Protein AF-A0A369RNP2-F1 (afdb_monomer_lite)

pLDDT: mean 89.28, std 10.01, range [53.59, 98.38]

Radius of gyration: 19.96 Å; chains: 1; bounding box: 43×32×58 Å

Sequence (187 aa):
ARFKELLDKICSDLLSSDGIAVLSHCCLEPNTHVSLFNYATGKTKSLIPTPKECLDLSVHTSVTNLCDNLGLSCFDIPYTAYLQLSPQVHEYKEIFKDPKRYCELDNKPDALADFYTFLFIYDRSLDDLYCDKSSRGLSAMIDNTFDIIDSNNRIPIPGVLQVILNRAASVDDKTNVDELVKELANH

Structure (mmCIF, N/CA/C/O backbone):
data_AF-A0A369RNP2-F1
#
_entry.id   AF-A0A369RNP2-F1
#
loop_
_atom_site.group_PDB
_atom_site.id
_atom_site.type_symbol
_atom_site.label_atom_id
_atom_site.label_alt_id
_atom_site.label_comp_id
_atom_site.label_asym_id
_atom_site.label_entity_id
_atom_site.label_seq_id
_atom_site.pdbx_PDB_ins_code
_atom_site.Cartn_x
_atom_site.Cartn_y
_atom_site.Cartn_z
_atom_site.occupancy
_atom_site.B_iso_or_equiv
_atom_site.auth_seq_id
_atom_site.auth_comp_id
_atom_site.auth_asym_id
_atom_site.auth_atom_id
_atom_site.pdbx_PDB_model_num
ATOM 1 N N . ALA A 1 1 ? -18.654 10.165 1.822 1.00 53.59 1 ALA A N 1
ATOM 2 C CA . ALA A 1 1 ? -20.062 9.717 1.742 1.00 53.59 1 ALA A CA 1
ATOM 3 C C . ALA A 1 1 ? -20.157 8.194 1.846 1.00 53.59 1 ALA A C 1
ATOM 5 O O . ALA A 1 1 ? -20.486 7.724 2.921 1.00 53.59 1 ALA A O 1
ATOM 6 N N . ARG A 1 2 ? -19.732 7.422 0.832 1.00 55.59 2 ARG A N 1
ATOM 7 C CA . ARG A 1 2 ? -19.850 5.944 0.823 1.00 55.59 2 ARG A CA 1
ATOM 8 C C . ARG A 1 2 ? -19.164 5.202 1.982 1.00 55.59 2 ARG A C 1
ATOM 10 O O . ARG A 1 2 ? -19.727 4.251 2.500 1.00 55.59 2 ARG A O 1
ATOM 17 N N . PHE A 1 3 ? -17.973 5.629 2.410 1.00 63.19 3 PHE A N 1
ATOM 18 C CA . PHE A 1 3 ? -17.276 4.980 3.534 1.00 63.19 3 PHE A CA 1
ATOM 19 C C . PHE A 1 3 ? -17.969 5.237 4.880 1.00 63.19 3 PHE A C 1
ATOM 21 O O . PHE A 1 3 ? -18.078 4.340 5.704 1.00 63.19 3 PHE A O 1
ATOM 28 N N . LYS A 1 4 ? -18.525 6.441 5.058 1.00 61.91 4 LYS A N 1
ATOM 29 C CA . LYS A 1 4 ? -19.360 6.773 6.215 1.00 61.91 4 LYS A CA 1
ATOM 30 C C . LYS A 1 4 ? -20.632 5.922 6.232 1.00 61.91 4 LYS A C 1
ATOM 32 O O . LYS A 1 4 ? -20.941 5.350 7.257 1.00 61.91 4 LYS A O 1
ATOM 37 N N . GLU A 1 5 ? -21.302 5.759 5.090 1.00 69.44 5 GLU A N 1
ATOM 38 C CA . GLU A 1 5 ? -22.481 4.882 4.973 1.00 69.44 5 GLU A CA 1
ATOM 39 C C . GLU A 1 5 ? -22.163 3.406 5.261 1.00 69.44 5 GLU A C 1
ATOM 41 O O . GLU A 1 5 ? -22.982 2.709 5.853 1.00 69.44 5 GLU A O 1
ATOM 46 N N . LEU A 1 6 ? -20.986 2.915 4.851 1.00 69.25 6 LEU A N 1
ATOM 47 C CA . LEU A 1 6 ? -20.526 1.563 5.181 1.00 69.25 6 LEU A CA 1
ATOM 48 C C . LEU A 1 6 ? -20.318 1.406 6.689 1.00 69.25 6 LEU A C 1
ATOM 50 O O . LEU A 1 6 ? -20.774 0.426 7.268 1.00 69.25 6 LEU A O 1
ATOM 54 N N . LEU A 1 7 ? -19.654 2.373 7.321 1.00 66.69 7 LEU A N 1
ATOM 55 C CA . LEU A 1 7 ? -19.415 2.342 8.759 1.00 66.69 7 LEU A CA 1
ATOM 56 C C . LEU A 1 7 ? -20.703 2.528 9.562 1.00 66.69 7 LEU A C 1
ATOM 58 O O . LEU A 1 7 ? -20.897 1.807 10.532 1.00 66.69 7 LEU A O 1
ATOM 62 N N . ASP A 1 8 ? -21.611 3.404 9.131 1.00 68.12 8 ASP A N 1
ATOM 63 C CA . ASP A 1 8 ? -22.928 3.575 9.749 1.00 68.12 8 ASP A CA 1
ATOM 64 C C . ASP A 1 8 ? -23.713 2.250 9.713 1.00 68.12 8 ASP A C 1
ATOM 66 O O . ASP A 1 8 ? -24.303 1.872 10.722 1.00 68.12 8 ASP A O 1
ATOM 70 N N . LYS A 1 9 ? -23.639 1.495 8.603 1.00 68.50 9 LYS A N 1
ATOM 71 C CA . LYS A 1 9 ? -24.214 0.140 8.497 1.00 68.50 9 LYS A CA 1
ATOM 72 C C . LYS A 1 9 ? -23.514 -0.888 9.379 1.00 68.50 9 LYS A C 1
ATOM 74 O O . LYS A 1 9 ? -24.179 -1.702 10.003 1.00 68.50 9 LYS A O 1
ATOM 79 N N . ILE A 1 10 ? -22.183 -0.865 9.466 1.00 68.75 10 ILE A N 1
ATOM 80 C CA . ILE A 1 10 ? -21.449 -1.741 10.395 1.00 68.75 10 ILE A CA 1
ATOM 81 C C . ILE A 1 10 ? -21.890 -1.448 11.837 1.00 68.75 10 ILE A C 1
ATOM 83 O O . ILE A 1 10 ? -22.144 -2.369 12.611 1.00 68.75 10 ILE A O 1
ATOM 87 N N . CYS A 1 11 ? -22.068 -0.172 12.176 1.00 66.12 11 CYS A N 1
ATOM 88 C CA . CYS A 1 11 ? -22.508 0.250 13.497 1.00 66.12 11 CYS A CA 1
ATOM 89 C C . CYS A 1 11 ? -23.971 -0.111 13.794 1.00 66.12 11 CYS A C 1
ATOM 91 O O . CYS A 1 11 ? -24.277 -0.441 14.937 1.00 66.12 11 CYS A O 1
ATOM 93 N N . SER A 1 12 ? -24.872 -0.049 12.808 1.00 64.75 12 SER A N 1
ATOM 94 C CA . SER A 1 12 ? -26.289 -0.386 13.002 1.00 64.75 12 SER A CA 1
ATOM 95 C C . SER A 1 12 ? -26.585 -1.885 12.920 1.00 64.75 12 SER A C 1
ATOM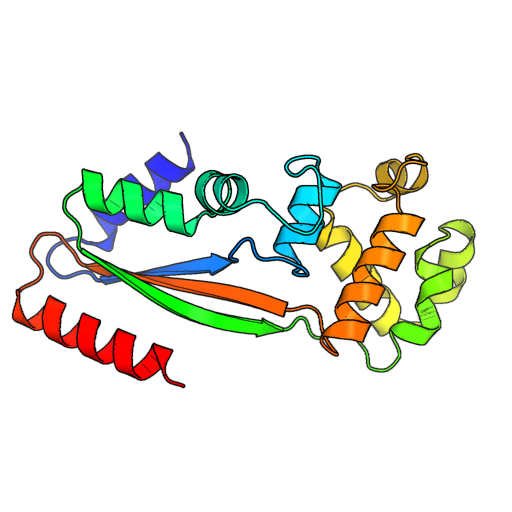 97 O O . SER A 1 12 ? -27.460 -2.356 13.645 1.00 64.75 12 SER A O 1
ATOM 99 N N . ASP A 1 13 ? -25.868 -2.619 12.063 1.00 61.88 13 ASP A N 1
ATOM 100 C CA . ASP A 1 13 ? -26.235 -3.983 11.659 1.00 61.88 13 ASP A CA 1
ATOM 101 C C . ASP A 1 13 ? -25.298 -5.051 12.251 1.00 61.88 13 ASP A C 1
ATOM 103 O O . ASP A 1 13 ? -25.761 -6.124 12.624 1.00 61.88 13 ASP A O 1
ATOM 107 N N . LEU A 1 14 ? -23.987 -4.782 12.343 1.00 60.22 14 LEU A N 1
ATOM 108 C CA . LEU A 1 14 ? -22.976 -5.754 12.806 1.00 60.22 14 LEU A CA 1
ATOM 109 C C . LEU A 1 14 ? -22.643 -5.614 14.297 1.00 60.22 14 LEU A C 1
ATOM 111 O O . LEU A 1 14 ? -22.319 -6.605 14.944 1.00 60.22 14 LEU A O 1
ATOM 115 N N . LEU A 1 15 ? -22.741 -4.405 14.854 1.00 63.62 15 LEU A N 1
ATOM 116 C CA . LEU A 1 15 ? -22.504 -4.139 16.279 1.00 63.62 15 LEU A CA 1
ATOM 117 C C . LEU A 1 15 ? -23.775 -4.264 17.142 1.00 63.62 15 LEU A C 1
ATOM 119 O O . LEU A 1 15 ? -23.789 -3.808 18.284 1.00 63.62 15 LEU A O 1
ATOM 123 N N . SER A 1 16 ? -24.862 -4.858 16.636 1.00 59.88 16 SER A N 1
ATOM 124 C CA . SER A 1 16 ? -26.097 -4.981 17.417 1.00 59.88 16 SER A CA 1
ATOM 125 C C . SER A 1 16 ? -25.887 -5.852 18.663 1.00 59.88 16 SER A C 1
ATOM 127 O O . SER A 1 16 ? -25.328 -6.940 18.563 1.00 59.88 16 SER A O 1
ATOM 129 N N . SER A 1 17 ? -26.387 -5.383 19.812 1.00 59.59 17 SER A N 1
ATOM 130 C CA . SER A 1 17 ? -26.430 -6.083 21.112 1.00 59.59 17 SER A CA 1
ATOM 131 C C . SER A 1 17 ? -25.064 -6.313 21.781 1.00 59.59 17 SER A C 1
ATOM 133 O O . SER A 1 17 ? -24.773 -5.662 22.784 1.00 59.59 17 SER A O 1
ATOM 135 N N . ASP A 1 18 ? -24.221 -7.171 21.220 1.00 66.88 18 ASP A N 1
ATOM 136 C CA . ASP A 1 18 ? -22.944 -7.663 21.766 1.00 66.88 18 ASP A CA 1
ATOM 137 C C . ASP A 1 18 ? -21.869 -7.862 20.675 1.00 66.88 18 ASP A C 1
ATOM 139 O O . ASP A 1 18 ? -20.810 -8.437 20.922 1.00 66.88 18 ASP A O 1
ATOM 143 N N . GLY A 1 19 ? -22.128 -7.366 19.461 1.00 72.44 19 GLY A N 1
ATOM 144 C CA . GLY A 1 19 ? -21.245 -7.546 18.313 1.00 72.44 19 GLY A CA 1
ATOM 145 C C . GLY A 1 19 ? -19.869 -6.885 18.458 1.00 72.44 19 GLY A C 1
ATOM 146 O O . GLY A 1 19 ? -19.723 -5.786 19.003 1.00 72.44 19 GLY A O 1
ATOM 147 N N . ILE A 1 20 ? -18.867 -7.558 17.891 1.00 81.50 20 ILE A N 1
ATOM 148 C CA . ILE A 1 20 ? -17.509 -7.056 17.668 1.00 81.50 20 ILE A CA 1
ATOM 149 C C . ILE A 1 20 ? -17.300 -6.974 16.159 1.00 81.50 20 ILE A C 1
ATOM 151 O O . ILE A 1 20 ? -17.572 -7.938 15.441 1.00 81.50 20 ILE A O 1
ATOM 155 N N . ALA A 1 21 ? -16.790 -5.844 15.675 1.00 86.12 21 ALA A N 1
ATOM 156 C CA . ALA A 1 21 ? -16.353 -5.707 14.292 1.00 86.12 21 ALA A CA 1
ATOM 157 C C . ALA A 1 21 ? -14.826 -5.634 14.241 1.00 86.12 21 ALA A C 1
ATOM 159 O O . ALA A 1 21 ? -14.208 -4.923 15.028 1.00 86.12 21 ALA A O 1
ATOM 160 N N . VAL A 1 22 ? -14.225 -6.354 13.294 1.00 87.00 22 VAL A N 1
ATOM 161 C CA . VAL A 1 22 ? -12.788 -6.276 13.016 1.00 87.00 22 VAL A CA 1
ATOM 162 C C . VAL A 1 22 ? -12.608 -5.781 11.593 1.00 87.00 22 VAL A C 1
ATOM 164 O O . VAL A 1 22 ? -13.091 -6.406 10.647 1.00 87.00 22 VAL A O 1
ATOM 167 N N . LEU A 1 23 ? -11.922 -4.652 11.443 1.00 89.25 23 LEU A N 1
ATOM 168 C CA . LEU A 1 23 ? -11.580 -4.079 10.148 1.00 89.25 23 LEU A CA 1
ATOM 169 C C . LEU A 1 23 ? -10.073 -4.172 9.931 1.00 89.25 23 LEU A C 1
ATOM 171 O O . LEU A 1 23 ? -9.300 -3.964 10.855 1.00 89.25 23 LEU A O 1
ATOM 175 N N . SER A 1 24 ? -9.654 -4.485 8.709 1.00 90.12 24 SER A N 1
ATOM 176 C CA . SER A 1 24 ? -8.242 -4.546 8.330 1.00 90.12 24 SER A CA 1
ATOM 177 C C . SER A 1 24 ? -7.943 -3.453 7.315 1.00 90.12 24 SER A C 1
ATOM 179 O O . SER A 1 24 ? -8.643 -3.313 6.305 1.00 90.12 24 SER A O 1
ATOM 181 N N . HIS A 1 25 ? -6.906 -2.667 7.595 1.00 88.88 25 HIS A N 1
ATOM 182 C CA . HIS A 1 25 ? -6.499 -1.544 6.762 1.00 88.88 25 HIS A CA 1
ATOM 183 C C . HIS A 1 25 ? -4.995 -1.552 6.555 1.00 88.88 25 HIS A C 1
ATOM 185 O O . HIS A 1 25 ? -4.247 -1.867 7.472 1.00 88.88 25 HIS A O 1
ATOM 191 N N . CYS A 1 26 ? -4.551 -1.144 5.369 1.00 89.31 26 CYS A N 1
ATOM 192 C CA . CYS A 1 26 ? -3.150 -0.802 5.153 1.00 89.31 26 CYS A CA 1
ATOM 193 C C . CYS A 1 26 ? -2.880 0.620 5.665 1.00 89.31 26 CYS A C 1
ATOM 195 O O . CYS A 1 26 ? -3.734 1.507 5.545 1.00 89.31 26 CYS A O 1
ATOM 197 N N . CYS A 1 27 ? -1.689 0.838 6.210 1.00 90.00 27 CYS A N 1
ATOM 198 C CA . CYS A 1 27 ? -1.247 2.116 6.754 1.00 90.00 27 CYS A CA 1
ATOM 199 C C . CYS A 1 27 ? -0.359 2.858 5.753 1.00 90.00 27 CYS A C 1
ATOM 201 O O . CYS A 1 27 ? 0.437 2.253 5.030 1.00 90.00 27 CYS A O 1
ATOM 203 N N . LEU A 1 28 ? -0.489 4.188 5.706 1.00 91.94 28 LEU A N 1
ATOM 204 C CA . LEU A 1 28 ? 0.428 5.019 4.936 1.00 91.94 28 LEU A CA 1
ATOM 205 C C . LEU A 1 28 ? 1.708 5.248 5.746 1.00 91.94 28 LEU A C 1
ATOM 207 O O . LEU A 1 28 ? 1.751 6.114 6.617 1.00 91.94 28 LEU A O 1
ATOM 211 N N . GLU A 1 29 ? 2.757 4.508 5.399 1.00 91.69 29 GLU A N 1
ATOM 212 C CA . GLU A 1 29 ? 4.103 4.662 5.959 1.00 91.69 29 GLU A CA 1
ATOM 213 C C . GLU A 1 29 ? 5.154 4.813 4.846 1.00 91.69 29 GLU A C 1
ATOM 215 O O . GLU A 1 29 ? 4.895 4.419 3.699 1.00 91.69 29 GLU A O 1
ATOM 220 N N . PRO A 1 30 ? 6.337 5.390 5.141 1.00 91.56 30 PRO A N 1
ATOM 221 C CA . PRO A 1 30 ? 7.429 5.495 4.176 1.00 91.56 30 PRO A CA 1
ATOM 222 C C . PRO A 1 30 ? 7.835 4.139 3.595 1.00 91.56 30 PRO A C 1
ATOM 224 O O . PRO A 1 30 ? 7.882 3.145 4.310 1.00 91.56 30 PRO A O 1
ATOM 227 N N . ASN A 1 31 ? 8.216 4.121 2.315 1.00 90.81 31 ASN A N 1
ATOM 228 C CA . ASN A 1 31 ? 8.769 2.935 1.643 1.00 90.81 31 ASN A CA 1
ATOM 229 C C . ASN A 1 31 ? 7.841 1.701 1.658 1.00 90.81 31 ASN A C 1
ATOM 231 O O . ASN A 1 31 ? 8.290 0.574 1.856 1.00 90.81 31 ASN A O 1
ATOM 235 N N . THR A 1 32 ? 6.543 1.905 1.422 1.00 94.06 32 THR A N 1
ATOM 236 C CA . THR A 1 32 ? 5.521 0.848 1.393 1.00 94.06 32 THR A CA 1
ATOM 237 C C . THR A 1 32 ? 4.767 0.837 0.068 1.00 94.06 32 THR A C 1
ATOM 239 O O . THR A 1 32 ? 4.841 1.775 -0.728 1.00 94.06 32 THR A O 1
ATOM 242 N N . HIS A 1 33 ? 3.954 -0.196 -0.156 1.00 94.12 33 HIS A N 1
ATOM 243 C CA . HIS A 1 33 ? 3.009 -0.199 -1.276 1.00 94.12 33 HIS A CA 1
ATOM 244 C C . HIS A 1 33 ? 2.003 0.976 -1.212 1.00 94.12 33 HIS A C 1
ATOM 246 O O . HIS A 1 33 ? 1.666 1.548 -2.247 1.00 94.12 33 HIS A O 1
ATOM 252 N N . VAL A 1 34 ? 1.562 1.397 -0.017 1.00 94.44 34 VAL A N 1
ATOM 253 C CA . VAL A 1 34 ? 0.624 2.527 0.139 1.00 94.44 34 VAL A CA 1
ATOM 254 C C . VAL A 1 34 ? 1.291 3.855 -0.215 1.00 94.44 34 VAL A C 1
ATOM 256 O O . VAL A 1 34 ? 0.645 4.719 -0.817 1.00 94.44 34 VAL A O 1
ATOM 259 N N . SER A 1 35 ? 2.572 4.042 0.122 1.00 95.25 35 SER A N 1
ATOM 260 C CA . SER A 1 35 ? 3.291 5.254 -0.279 1.00 95.25 35 SER A CA 1
ATOM 261 C C . SER A 1 35 ? 3.582 5.285 -1.778 1.00 95.25 35 SER A C 1
ATOM 263 O O . SER A 1 35 ? 3.414 6.343 -2.386 1.00 95.25 35 SER A O 1
ATOM 265 N N . LEU A 1 36 ? 3.902 4.139 -2.397 1.00 96.50 36 LEU A N 1
ATOM 266 C CA . LEU A 1 36 ? 3.997 4.007 -3.858 1.00 96.50 36 LEU A CA 1
ATOM 267 C C . LEU A 1 36 ? 2.683 4.408 -4.541 1.00 96.50 36 LEU A C 1
ATOM 269 O O . LEU A 1 36 ? 2.697 5.265 -5.423 1.00 96.50 36 LEU A O 1
ATOM 273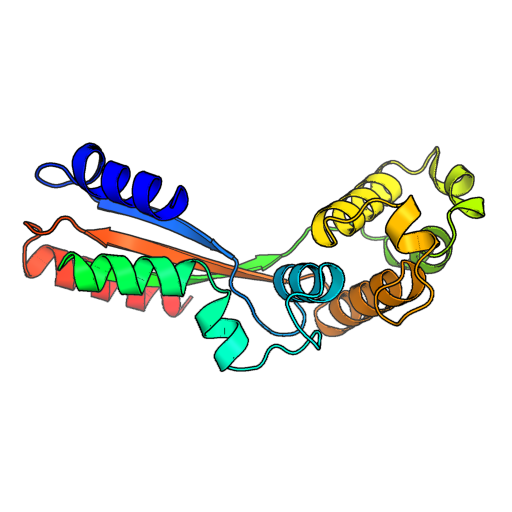 N N . PHE A 1 37 ? 1.555 3.849 -4.095 1.00 96.38 37 PHE A N 1
ATOM 274 C CA . PHE A 1 37 ? 0.219 4.174 -4.602 1.00 96.38 37 PHE A CA 1
ATOM 275 C C . PHE A 1 37 ? -0.097 5.674 -4.501 1.00 96.38 37 PHE A C 1
ATOM 277 O O . PHE A 1 37 ? -0.475 6.321 -5.483 1.00 96.38 37 PHE A O 1
ATOM 284 N N . ASN A 1 38 ? 0.069 6.261 -3.311 1.00 96.19 38 ASN A N 1
ATOM 285 C CA . ASN A 1 38 ? -0.259 7.671 -3.09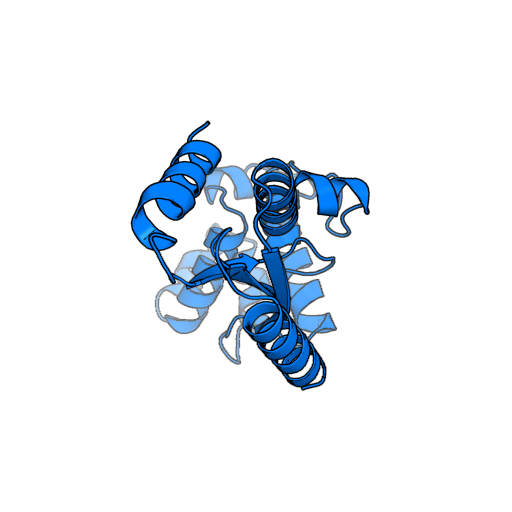2 1.00 96.19 38 ASN A CA 1
ATOM 286 C C . ASN A 1 38 ? 0.670 8.610 -3.873 1.00 96.19 38 ASN A C 1
ATOM 288 O O . ASN A 1 38 ? 0.220 9.646 -4.368 1.00 96.19 38 ASN A O 1
ATOM 292 N N . TYR A 1 39 ? 1.942 8.243 -4.030 1.00 96.94 39 TYR A N 1
ATOM 293 C CA . TYR A 1 39 ? 2.884 9.021 -4.821 1.00 96.94 39 TYR A CA 1
ATOM 294 C C . TYR A 1 39 ? 2.565 8.946 -6.319 1.00 96.94 39 TYR A C 1
ATOM 296 O O . TYR A 1 39 ? 2.503 9.990 -6.978 1.00 96.94 39 TYR A O 1
ATOM 304 N N . ALA A 1 40 ? 2.300 7.739 -6.837 1.00 96.56 40 ALA A N 1
ATOM 305 C CA . ALA A 1 40 ? 1.959 7.490 -8.238 1.00 96.56 40 ALA A CA 1
ATOM 306 C C . ALA A 1 40 ? 0.700 8.253 -8.665 1.00 96.56 40 ALA A C 1
ATOM 308 O O . ALA A 1 40 ? 0.692 8.899 -9.713 1.00 96.56 40 ALA A O 1
ATOM 309 N N . THR A 1 41 ? -0.332 8.233 -7.817 1.00 94.75 41 THR A N 1
ATOM 310 C CA . THR A 1 41 ? -1.620 8.913 -8.039 1.00 94.75 41 THR A CA 1
ATOM 311 C C . THR A 1 41 ? -1.595 10.407 -7.694 1.00 94.75 41 THR A C 1
ATOM 313 O O . THR A 1 41 ? -2.609 11.093 -7.816 1.00 94.75 41 THR A O 1
ATOM 316 N N . GLY A 1 42 ? -0.443 10.940 -7.268 1.00 94.19 42 GLY A N 1
ATOM 317 C CA . GLY A 1 42 ? -0.258 12.363 -6.974 1.00 94.19 42 GLY A CA 1
ATOM 318 C C . GLY A 1 42 ? -0.923 12.851 -5.683 1.00 94.19 42 GLY A C 1
ATOM 319 O O . GLY A 1 42 ? -0.979 14.060 -5.459 1.00 94.19 42 GLY A O 1
ATOM 320 N N . LYS A 1 43 ? -1.403 11.939 -4.828 1.00 94.50 43 LYS A N 1
ATOM 321 C CA . LYS A 1 43 ? -1.964 12.260 -3.505 1.00 94.50 43 LYS A CA 1
ATOM 322 C C . LYS A 1 43 ? -0.893 12.732 -2.527 1.00 94.50 43 LYS A C 1
ATOM 324 O O . LYS A 1 43 ? -1.176 13.596 -1.704 1.00 94.50 43 LYS A O 1
ATOM 329 N N . THR A 1 44 ? 0.328 12.210 -2.651 1.00 95.56 44 THR A N 1
ATOM 330 C CA . THR A 1 44 ? 1.496 12.696 -1.907 1.00 95.56 44 THR A CA 1
ATOM 331 C C . THR A 1 44 ? 2.538 13.312 -2.835 1.00 95.56 44 THR A C 1
ATOM 333 O O . THR A 1 44 ? 2.676 12.991 -4.026 1.00 95.56 44 THR A O 1
ATOM 336 N N . LYS A 1 45 ? 3.317 14.243 -2.276 1.00 93.44 45 LYS A N 1
ATOM 337 C CA . LYS A 1 45 ? 4.427 14.884 -3.002 1.00 93.44 45 LYS A CA 1
ATOM 338 C C . LYS A 1 45 ? 5.703 14.041 -3.024 1.00 93.44 45 LYS A C 1
ATOM 340 O O . LYS A 1 45 ? 6.557 14.295 -3.867 1.00 93.44 45 LYS A O 1
ATOM 345 N N . SER A 1 46 ? 5.819 13.075 -2.116 1.00 93.31 46 SER A N 1
ATOM 346 C CA . SER A 1 46 ? 6.992 12.227 -1.892 1.00 93.31 46 SER A CA 1
ATOM 347 C C . SER A 1 46 ? 6.562 10.808 -1.499 1.00 93.31 46 SER A C 1
ATOM 349 O O . SER A 1 46 ? 5.435 10.607 -1.039 1.00 93.31 46 SER A O 1
ATOM 351 N N . LEU A 1 47 ? 7.471 9.841 -1.651 1.00 91.31 47 LEU A N 1
ATOM 352 C CA . LEU A 1 47 ? 7.334 8.474 -1.126 1.00 91.31 47 LEU A CA 1
ATOM 353 C C . LEU A 1 47 ? 7.489 8.396 0.395 1.00 91.31 47 LEU A C 1
ATOM 355 O O . LEU A 1 47 ? 7.082 7.409 1.006 1.00 91.31 47 LEU A O 1
ATOM 359 N N . ILE A 1 48 ? 8.079 9.428 0.998 1.00 94.38 48 ILE A N 1
ATOM 360 C CA . ILE A 1 48 ? 8.095 9.626 2.444 1.00 94.38 48 ILE A CA 1
ATOM 361 C C . ILE A 1 48 ? 6.932 10.574 2.762 1.00 94.38 48 ILE A C 1
ATOM 363 O O . ILE A 1 48 ? 7.075 11.783 2.540 1.00 94.38 48 ILE A O 1
ATOM 367 N N . PRO A 1 49 ? 5.773 10.055 3.205 1.00 92.31 49 PRO A N 1
ATOM 368 C CA . PRO A 1 49 ? 4.636 10.889 3.563 1.00 92.31 49 PRO A CA 1
ATOM 369 C C . PRO A 1 49 ? 4.956 11.735 4.798 1.00 92.31 49 PRO A C 1
ATOM 371 O O . PRO A 1 49 ? 5.685 11.327 5.704 1.00 92.31 49 PRO A O 1
ATOM 374 N N . THR A 1 50 ? 4.395 12.936 4.841 1.00 94.06 50 THR A N 1
ATOM 375 C CA . THR A 1 50 ? 4.414 13.784 6.033 1.00 94.06 50 THR A CA 1
ATOM 376 C C . THR A 1 50 ? 3.456 13.242 7.099 1.00 94.06 50 THR A C 1
ATOM 378 O O . THR A 1 50 ? 2.466 12.596 6.754 1.00 94.06 50 THR A O 1
ATOM 381 N N . PRO A 1 51 ? 3.648 13.583 8.389 1.00 91.69 51 PRO A N 1
ATOM 382 C CA . PRO A 1 51 ? 2.714 13.182 9.445 1.00 91.69 51 PRO A CA 1
ATOM 383 C C . PRO A 1 51 ? 1.263 13.591 9.162 1.00 91.69 51 PRO A C 1
ATOM 385 O O . PRO A 1 51 ? 0.334 12.851 9.468 1.00 91.69 51 PRO A O 1
ATOM 388 N N . LYS A 1 52 ? 1.062 14.755 8.530 1.00 91.50 52 LYS A N 1
ATOM 389 C CA . LYS A 1 52 ? -0.269 15.213 8.126 1.00 91.50 52 LYS A CA 1
ATOM 390 C C . LYS A 1 52 ? -0.867 14.335 7.024 1.00 91.50 52 LYS A C 1
ATOM 392 O O . LYS A 1 52 ? -2.024 13.959 7.128 1.00 91.50 52 LYS A O 1
ATOM 397 N N . GLU A 1 53 ? -0.091 13.988 5.996 1.00 93.31 53 GLU A N 1
ATOM 398 C CA . GLU A 1 53 ? -0.550 13.072 4.942 1.00 93.31 53 GLU A CA 1
ATOM 399 C C . GLU A 1 53 ? -0.894 11.692 5.519 1.00 93.31 53 GLU A C 1
ATOM 401 O O . GLU A 1 53 ? -1.917 11.129 5.146 1.00 93.31 53 GLU A O 1
ATOM 406 N N . CYS A 1 54 ? -0.103 11.174 6.468 1.00 90.12 54 CYS A N 1
ATOM 407 C CA . CYS A 1 54 ? -0.417 9.928 7.170 1.00 90.12 54 CYS A CA 1
ATOM 408 C C . CYS A 1 54 ? -1.778 9.992 7.875 1.00 90.12 54 CYS A C 1
ATOM 410 O O . CYS A 1 54 ? -2.563 9.062 7.728 1.00 90.12 54 CYS A O 1
ATOM 412 N N . LEU A 1 55 ? -2.084 11.082 8.584 1.00 86.00 55 LEU A N 1
ATOM 413 C CA . LEU A 1 55 ? -3.370 11.256 9.272 1.00 86.00 55 LEU A CA 1
ATOM 414 C C . LEU A 1 55 ? -4.545 11.439 8.300 1.00 86.00 55 LEU A C 1
ATOM 416 O O . LEU A 1 55 ? -5.605 10.847 8.491 1.00 86.00 55 LEU A O 1
ATOM 420 N N . ASP A 1 56 ? -4.361 12.249 7.256 1.00 86.81 56 ASP A N 1
ATOM 421 C CA . ASP A 1 56 ? -5.434 12.617 6.326 1.00 86.81 56 ASP A CA 1
ATOM 422 C C . ASP A 1 56 ? -5.782 11.477 5.349 1.00 86.81 56 ASP A C 1
ATOM 424 O O . ASP A 1 56 ? -6.925 11.367 4.901 1.00 86.81 56 ASP A O 1
ATOM 428 N N . LEU A 1 57 ? -4.799 10.643 4.985 1.00 87.75 57 LEU A N 1
ATOM 429 C CA . LEU A 1 57 ? -4.945 9.611 3.951 1.00 87.75 57 LEU A CA 1
ATOM 430 C C . LEU A 1 57 ? -5.073 8.190 4.509 1.00 87.75 57 LEU A C 1
ATOM 432 O O . LEU A 1 57 ? -5.467 7.289 3.763 1.00 87.75 57 LEU A O 1
ATOM 436 N N . SER A 1 58 ? -4.759 7.960 5.787 1.00 85.12 58 SER A N 1
ATOM 437 C CA . SER A 1 58 ? -4.918 6.632 6.380 1.00 85.12 58 SER A CA 1
ATOM 438 C C . SER A 1 58 ? -6.377 6.337 6.705 1.00 85.12 58 SER A C 1
ATOM 440 O O . SER A 1 58 ? -7.053 7.069 7.432 1.00 85.12 58 SER A O 1
ATOM 442 N N . VAL A 1 59 ? -6.859 5.201 6.200 1.00 84.62 59 VAL A N 1
ATOM 443 C CA . VAL A 1 59 ? -8.233 4.741 6.442 1.00 84.62 59 VAL A CA 1
ATOM 444 C C . VAL A 1 59 ? -8.480 4.525 7.934 1.00 84.62 59 VAL A C 1
ATOM 446 O O . VAL A 1 59 ? -9.529 4.932 8.428 1.00 84.62 59 VAL A O 1
ATOM 449 N N . HIS A 1 60 ? -7.503 3.970 8.657 1.00 86.12 60 HIS A N 1
ATOM 450 C CA . HIS A 1 60 ? -7.658 3.680 10.081 1.00 86.12 60 HIS A CA 1
ATOM 451 C C . HIS A 1 60 ? -7.943 4.942 10.905 1.00 86.12 60 HIS A C 1
ATOM 453 O O . HIS A 1 60 ? -8.848 4.948 11.729 1.00 86.12 60 HIS A O 1
ATOM 459 N N . THR A 1 61 ? -7.270 6.061 10.607 1.00 87.06 61 THR A N 1
ATOM 460 C CA . THR A 1 61 ? -7.501 7.341 11.290 1.00 87.06 61 THR A CA 1
ATOM 461 C C . THR A 1 61 ? -8.930 7.842 11.063 1.00 87.06 61 THR A C 1
ATOM 463 O O . THR A 1 61 ? -9.572 8.363 11.974 1.00 87.06 61 THR A O 1
ATOM 466 N N . SER A 1 62 ? -9.473 7.644 9.856 1.00 84.94 62 SER A N 1
ATOM 467 C CA . SER A 1 62 ? -10.867 7.992 9.548 1.00 84.94 62 SER A CA 1
ATOM 468 C C . SER A 1 62 ? -11.871 7.131 10.322 1.00 84.94 62 SER A C 1
ATOM 470 O O . SER A 1 62 ? -12.900 7.645 10.761 1.00 84.94 62 SER A O 1
ATOM 472 N N . VAL A 1 63 ? -11.577 5.840 10.495 1.00 86.19 63 VAL A N 1
ATOM 473 C CA . VAL A 1 63 ? -12.398 4.914 11.287 1.00 86.19 63 VAL A CA 1
ATOM 474 C C . VAL A 1 63 ? -12.353 5.282 12.767 1.00 86.19 63 VAL A C 1
ATOM 476 O O . VAL A 1 63 ? -13.418 5.417 13.367 1.00 86.19 63 VAL A O 1
ATOM 479 N N . THR A 1 64 ? -11.165 5.521 13.334 1.00 87.94 64 THR A N 1
ATOM 480 C CA . THR A 1 64 ? -10.989 5.921 14.742 1.00 87.94 64 THR A CA 1
ATOM 481 C C . THR A 1 64 ? -11.782 7.187 15.047 1.00 87.94 64 THR A C 1
ATOM 483 O O . THR A 1 64 ? -12.638 7.185 15.927 1.00 87.94 64 THR A O 1
ATOM 486 N N . ASN A 1 65 ? -11.614 8.231 14.226 1.00 86.25 65 ASN A N 1
ATOM 487 C CA . ASN A 1 65 ? -12.356 9.483 14.380 1.00 86.25 65 ASN A CA 1
ATOM 488 C C . ASN A 1 65 ? -13.878 9.279 14.310 1.0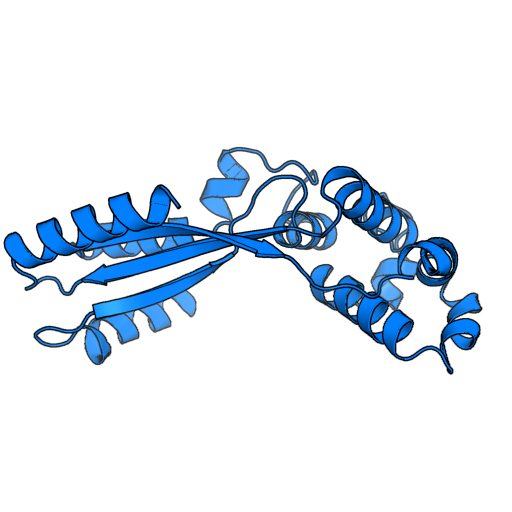0 86.25 65 ASN A C 1
ATOM 490 O O . ASN A 1 65 ? -14.637 9.975 14.988 1.00 86.25 65 ASN A O 1
ATOM 494 N N . LEU A 1 66 ? -14.366 8.366 13.464 1.00 84.50 66 LEU A N 1
ATOM 495 C CA . LEU A 1 66 ? -15.798 8.084 13.402 1.00 84.50 66 LEU A CA 1
ATOM 496 C C . LEU A 1 66 ? -16.276 7.312 14.636 1.00 84.50 66 LEU A C 1
ATOM 498 O O . LEU A 1 66 ? -17.330 7.651 15.171 1.00 84.50 66 LEU A O 1
ATOM 502 N N . CYS A 1 67 ? -15.511 6.321 15.097 1.00 85.69 67 CYS A N 1
ATOM 503 C CA . CYS A 1 67 ? -15.814 5.579 16.318 1.00 85.69 67 CYS A CA 1
ATOM 504 C C . CYS A 1 67 ? -15.922 6.524 17.518 1.00 85.69 67 CYS A C 1
ATOM 506 O O . CYS A 1 67 ? -16.921 6.464 18.233 1.00 85.69 67 CYS A O 1
ATOM 508 N N . ASP A 1 68 ? -14.987 7.468 17.657 1.00 86.94 68 ASP A N 1
ATOM 509 C CA . ASP A 1 68 ? -15.008 8.492 18.706 1.00 86.94 68 ASP A CA 1
ATOM 510 C C . ASP A 1 68 ? -16.280 9.348 18.642 1.00 86.94 68 ASP A C 1
ATOM 512 O O . ASP A 1 68 ? -16.980 9.523 19.642 1.00 86.94 68 ASP A O 1
ATOM 516 N N . ASN A 1 69 ? -16.648 9.819 17.445 1.00 84.94 69 ASN A N 1
ATOM 517 C CA . ASN A 1 69 ? -17.879 10.590 17.232 1.00 84.94 69 ASN A CA 1
ATOM 518 C C . ASN A 1 69 ? -19.152 9.789 17.555 1.00 84.94 69 ASN A C 1
ATOM 520 O O . ASN A 1 69 ? -20.180 10.364 17.920 1.00 84.94 69 ASN A O 1
ATOM 524 N N . LEU A 1 70 ? -19.096 8.465 17.412 1.00 81.06 70 LEU A N 1
ATOM 525 C CA . LEU A 1 70 ? -20.180 7.543 17.731 1.00 81.06 70 LEU A CA 1
ATOM 526 C C . LEU A 1 70 ? -20.060 6.958 19.149 1.00 81.06 70 LEU A C 1
ATOM 528 O O . LEU A 1 70 ? -20.897 6.134 19.521 1.00 81.06 70 LEU A O 1
ATOM 532 N N . GLY A 1 71 ? -19.080 7.367 19.959 1.00 83.12 71 GLY A N 1
ATOM 533 C CA . GLY A 1 71 ? -18.862 6.839 21.309 1.00 83.12 71 GLY A CA 1
ATOM 534 C C . GLY A 1 71 ? -18.588 5.331 21.354 1.00 83.12 71 GLY A C 1
ATOM 535 O O . GLY A 1 71 ? -18.977 4.672 22.318 1.00 83.12 71 GLY A O 1
ATOM 536 N N . LEU A 1 72 ? -17.996 4.774 20.297 1.00 85.88 72 LEU A N 1
ATOM 537 C CA . LEU A 1 72 ? -17.597 3.370 20.206 1.00 85.88 72 LEU A CA 1
ATOM 538 C C . LEU A 1 72 ? -16.147 3.212 20.660 1.00 85.88 72 LEU A C 1
ATOM 540 O O . LEU A 1 72 ? -15.315 4.077 20.406 1.00 85.88 72 LEU A O 1
ATOM 544 N N . SER A 1 73 ? -15.837 2.093 21.312 1.00 89.44 73 SER A N 1
ATOM 545 C CA . SER A 1 73 ? -14.450 1.752 21.637 1.00 89.44 73 SER A CA 1
ATOM 546 C C . SER A 1 73 ? -13.791 1.123 20.411 1.00 89.44 73 SER A C 1
ATOM 548 O O . SER A 1 73 ? -14.324 0.156 19.873 1.00 89.44 73 SER A O 1
ATOM 550 N N . CYS A 1 74 ? -12.655 1.673 19.983 1.00 90.50 74 CYS A N 1
ATOM 551 C CA . CYS A 1 74 ? -11.865 1.194 18.852 1.00 90.50 74 CYS A CA 1
ATOM 552 C C . CYS A 1 74 ? -10.424 0.964 19.312 1.00 90.50 74 CYS A C 1
ATOM 554 O O . CYS A 1 74 ? -9.826 1.855 19.915 1.00 90.50 74 CYS A O 1
ATOM 556 N N . PHE A 1 75 ? -9.885 -0.219 19.035 1.00 91.88 75 PHE A N 1
ATOM 557 C CA . PHE A 1 75 ? -8.531 -0.615 19.413 1.00 91.88 75 PHE A CA 1
ATOM 558 C C . PHE A 1 75 ? -7.738 -1.009 18.174 1.00 91.88 75 PHE A C 1
ATOM 560 O O . PHE A 1 75 ? -8.255 -1.728 17.322 1.00 91.88 75 PHE A O 1
ATOM 567 N N . ASP A 1 76 ? -6.484 -0.579 18.107 1.00 91.31 76 ASP A N 1
ATOM 568 C CA . ASP A 1 76 ? -5.612 -0.787 16.955 1.00 91.31 76 ASP A CA 1
ATOM 569 C C . ASP A 1 76 ? -4.566 -1.866 17.270 1.00 91.31 76 ASP A C 1
ATOM 571 O O . ASP A 1 76 ? -3.792 -1.729 18.216 1.00 91.31 76 ASP A O 1
ATOM 575 N N . ILE A 1 77 ? -4.515 -2.923 16.457 1.00 92.06 77 ILE A N 1
ATOM 576 C CA . ILE A 1 77 ? -3.470 -3.954 16.498 1.00 92.06 77 ILE A CA 1
ATOM 577 C C . ILE A 1 77 ? -2.610 -3.795 15.236 1.00 92.06 77 ILE A C 1
ATOM 579 O O . ILE A 1 77 ? -3.063 -4.175 14.147 1.00 92.06 77 ILE A O 1
ATOM 583 N N . PRO A 1 78 ? -1.405 -3.208 15.330 1.00 90.94 78 PRO A N 1
ATOM 584 C CA . PRO A 1 78 ? -0.526 -3.057 14.179 1.00 90.94 78 PRO A CA 1
ATOM 585 C C . PRO A 1 78 ? 0.035 -4.416 13.745 1.00 90.94 78 PRO A C 1
ATOM 587 O O . PRO A 1 78 ? 0.303 -5.285 14.569 1.00 90.94 78 PRO A O 1
ATOM 590 N N . TYR A 1 79 ? 0.248 -4.593 12.445 1.00 91.25 79 TYR A N 1
ATOM 591 C CA . TYR A 1 79 ? 0.960 -5.742 11.891 1.00 91.25 79 TYR A CA 1
ATOM 592 C C . TYR A 1 79 ? 1.720 -5.336 10.628 1.00 91.25 79 TYR A C 1
ATOM 594 O O . TYR A 1 79 ? 1.363 -4.372 9.954 1.00 91.25 79 TYR A O 1
ATOM 602 N N . THR A 1 80 ? 2.751 -6.099 10.263 1.00 91.94 80 THR A N 1
ATOM 603 C CA . THR A 1 80 ? 3.419 -5.950 8.963 1.00 91.94 80 THR A CA 1
ATOM 604 C C . THR A 1 80 ? 3.320 -7.250 8.185 1.00 91.94 80 THR A C 1
ATOM 606 O O . THR A 1 80 ? 3.883 -8.269 8.577 1.00 91.94 80 THR A O 1
ATOM 609 N N . ALA A 1 81 ? 2.609 -7.209 7.061 1.00 93.38 81 ALA A N 1
ATOM 610 C CA . ALA A 1 81 ? 2.689 -8.241 6.037 1.00 93.38 81 ALA A CA 1
ATOM 611 C C . ALA A 1 81 ? 3.706 -7.828 4.960 1.00 93.38 81 ALA A C 1
ATOM 613 O O . ALA A 1 81 ? 4.190 -6.697 4.936 1.00 93.38 81 ALA A O 1
ATOM 614 N N . TYR A 1 82 ? 4.030 -8.736 4.044 1.00 94.25 82 TYR A N 1
ATOM 615 C CA . TYR A 1 82 ? 4.954 -8.460 2.945 1.00 94.25 82 TYR A CA 1
ATOM 616 C C . TYR A 1 82 ? 4.381 -8.985 1.638 1.00 94.25 82 TYR A C 1
ATOM 618 O O . TYR A 1 82 ? 3.832 -10.089 1.603 1.00 94.25 82 TYR A O 1
ATOM 626 N N . LEU A 1 83 ? 4.554 -8.224 0.556 1.00 93.81 83 LEU A N 1
ATOM 627 C CA . LEU A 1 83 ? 4.275 -8.741 -0.778 1.00 93.81 83 LEU A CA 1
ATOM 628 C C . LEU A 1 83 ? 5.264 -9.858 -1.103 1.00 93.81 83 LEU A C 1
ATOM 630 O O . LEU A 1 83 ? 6.479 -9.715 -0.934 1.00 93.81 83 LEU A O 1
ATOM 634 N N . GLN A 1 84 ? 4.722 -10.976 -1.570 1.00 90.19 84 GLN A N 1
ATOM 635 C CA . GLN A 1 84 ? 5.514 -12.077 -2.084 1.00 90.19 84 GLN A CA 1
ATOM 636 C C . GLN A 1 84 ? 5.815 -11.803 -3.557 1.00 90.19 84 GLN A C 1
ATOM 638 O O . GLN A 1 84 ? 4.893 -11.692 -4.358 1.00 90.19 84 GLN A O 1
ATOM 643 N N . LEU A 1 85 ? 7.101 -11.706 -3.886 1.00 94.12 85 LEU A N 1
ATOM 644 C CA . LEU A 1 85 ? 7.598 -11.568 -5.254 1.00 94.12 85 LEU A CA 1
ATOM 645 C C . LEU A 1 85 ? 8.349 -12.835 -5.661 1.00 94.12 85 LEU A C 1
ATOM 647 O O . LEU A 1 85 ? 8.726 -13.650 -4.800 1.00 94.12 85 LEU A O 1
ATOM 651 N N . SER A 1 86 ? 8.573 -13.002 -6.962 1.00 94.62 86 SER A N 1
ATOM 652 C CA . SER A 1 86 ? 9.413 -14.089 -7.453 1.00 94.62 86 SER A CA 1
ATOM 653 C C . SER A 1 86 ? 10.872 -13.921 -6.985 1.00 94.62 86 SER A C 1
ATOM 655 O O . SER A 1 86 ? 11.369 -12.797 -6.859 1.00 94.62 86 SER A O 1
ATOM 657 N N . PRO A 1 87 ? 11.619 -15.020 -6.760 1.00 92.44 87 PRO A N 1
ATOM 658 C CA . PRO A 1 87 ? 13.035 -14.941 -6.386 1.00 92.44 87 PRO A CA 1
ATOM 659 C C . PRO A 1 87 ? 13.937 -14.274 -7.437 1.00 92.44 87 PRO A C 1
ATOM 661 O O . PRO A 1 87 ? 15.063 -13.908 -7.120 1.00 92.44 87 PRO A O 1
ATOM 664 N N . GLN A 1 88 ? 13.466 -14.155 -8.683 1.00 94.12 88 GLN A N 1
ATOM 665 C CA . GLN A 1 88 ? 14.213 -13.617 -9.826 1.00 94.12 88 GLN A CA 1
ATOM 666 C C . GLN A 1 88 ? 13.782 -12.189 -10.189 1.00 94.12 88 GLN A C 1
ATOM 668 O O . GLN A 1 88 ? 14.203 -11.677 -11.222 1.00 94.12 88 GLN A O 1
ATOM 673 N N . VAL A 1 89 ? 12.946 -11.532 -9.376 1.00 95.62 89 VAL A N 1
ATOM 674 C CA . VAL A 1 89 ? 12.331 -10.236 -9.712 1.00 95.62 89 VAL A CA 1
ATOM 675 C C . VAL A 1 89 ? 13.350 -9.182 -10.180 1.00 95.62 89 VAL A C 1
ATOM 677 O O . VAL A 1 89 ? 13.092 -8.452 -11.138 1.00 95.62 89 VAL A O 1
ATOM 680 N N . HIS A 1 90 ? 14.549 -9.156 -9.587 1.00 96.38 90 HIS A N 1
ATOM 681 C CA . HIS A 1 90 ? 15.647 -8.255 -9.961 1.00 96.38 90 HIS A CA 1
ATOM 682 C C . HIS A 1 90 ? 16.180 -8.440 -11.379 1.00 96.38 90 HIS A C 1
ATOM 684 O O . HIS A 1 90 ? 16.608 -7.459 -11.986 1.00 96.38 90 HIS A O 1
ATOM 690 N N . GLU A 1 91 ? 16.121 -9.649 -11.938 1.00 96.62 91 GLU A N 1
ATOM 691 C CA . GLU A 1 91 ? 16.589 -9.926 -13.304 1.00 96.62 91 GLU A CA 1
ATOM 692 C C . GLU A 1 91 ? 15.752 -9.182 -14.356 1.00 96.62 91 GLU A C 1
ATOM 694 O O . GLU A 1 91 ? 16.242 -8.849 -15.436 1.00 96.62 91 GLU A O 1
ATOM 699 N N . TYR A 1 92 ? 14.494 -8.879 -14.024 1.00 97.12 92 TYR A N 1
ATOM 700 C CA . TYR A 1 92 ? 13.514 -8.314 -14.946 1.00 97.12 92 TYR A CA 1
ATOM 701 C C . TYR A 1 92 ? 13.323 -6.794 -14.787 1.00 97.12 92 TYR A C 1
ATOM 703 O O . TYR A 1 92 ? 12.565 -6.200 -15.557 1.00 97.12 92 TYR A O 1
ATOM 711 N N . LYS A 1 93 ? 14.043 -6.132 -13.862 1.00 97.62 93 LYS A N 1
ATOM 712 C CA . LYS A 1 93 ? 13.921 -4.684 -13.576 1.00 97.62 93 LYS A CA 1
ATOM 713 C C . LYS A 1 93 ? 13.953 -3.821 -14.839 1.00 97.62 93 LYS A C 1
ATOM 715 O O . LYS A 1 93 ? 13.056 -3.014 -15.071 1.00 97.62 93 LYS A O 1
ATOM 720 N N . GLU A 1 94 ? 14.966 -4.011 -15.683 1.00 98.06 94 GLU A N 1
ATOM 721 C CA . GLU A 1 94 ? 15.138 -3.215 -16.906 1.00 98.06 94 GLU A CA 1
ATOM 722 C C . GLU A 1 94 ? 14.138 -3.576 -18.011 1.00 98.06 94 GLU A C 1
ATOM 724 O O . GLU A 1 94 ? 13.921 -2.780 -18.921 1.00 98.06 94 GLU A O 1
ATOM 729 N N . ILE A 1 95 ? 13.511 -4.755 -17.943 1.00 97.88 95 ILE A N 1
ATOM 730 C CA . ILE A 1 95 ? 12.402 -5.102 -18.837 1.00 97.88 95 ILE A CA 1
ATOM 731 C C . ILE A 1 95 ? 11.156 -4.342 -18.396 1.00 97.88 95 ILE A C 1
ATOM 733 O O . ILE A 1 95 ? 10.555 -3.672 -19.224 1.00 97.88 95 ILE A O 1
ATOM 737 N N . PHE A 1 96 ? 10.815 -4.351 -17.101 1.00 97.88 96 PHE A N 1
ATOM 738 C CA . PHE A 1 96 ? 9.617 -3.684 -16.570 1.00 97.88 96 PHE A CA 1
ATOM 739 C C . PHE A 1 96 ? 9.560 -2.178 -16.876 1.00 97.88 96 PHE A C 1
ATOM 741 O O . PHE A 1 96 ? 8.472 -1.618 -17.022 1.00 97.88 96 PHE A O 1
ATOM 748 N N . LYS A 1 97 ? 10.720 -1.531 -17.036 1.00 97.81 97 LYS A N 1
ATOM 749 C CA . LYS A 1 97 ? 10.852 -0.100 -17.364 1.00 97.81 97 LYS A CA 1
ATOM 750 C C . LYS A 1 97 ? 10.539 0.238 -18.827 1.00 97.81 97 LYS A C 1
ATOM 752 O O . LYS A 1 97 ? 10.276 1.406 -19.118 1.00 97.81 97 LYS A O 1
ATOM 757 N N . ASP A 1 98 ? 10.560 -0.741 -19.736 1.00 96.56 98 ASP A N 1
ATOM 758 C CA . ASP A 1 98 ? 10.396 -0.521 -21.177 1.00 96.56 98 ASP A CA 1
ATOM 759 C C . ASP A 1 98 ? 9.339 -1.455 -21.798 1.00 96.56 98 ASP A C 1
ATOM 761 O O . ASP A 1 98 ? 9.630 -2.617 -22.091 1.00 96.56 98 ASP A O 1
ATOM 765 N N . PRO A 1 99 ? 8.133 -0.939 -22.108 1.00 95.56 99 PRO A N 1
ATOM 766 C CA . PRO A 1 99 ? 7.079 -1.696 -22.779 1.00 95.56 99 PRO A CA 1
ATOM 767 C C . PRO A 1 99 ? 7.494 -2.370 -24.088 1.00 95.56 99 PRO A C 1
ATOM 769 O O . PRO A 1 99 ? 6.914 -3.390 -24.459 1.00 95.56 99 PRO A O 1
ATOM 772 N N . LYS A 1 100 ? 8.518 -1.860 -24.790 1.00 95.31 100 LYS A N 1
ATOM 773 C CA . LYS A 1 100 ? 9.020 -2.493 -26.025 1.00 95.31 100 LYS A CA 1
ATOM 774 C C . LYS A 1 100 ? 9.643 -3.866 -25.784 1.00 95.31 100 LYS A C 1
ATOM 776 O O . LYS A 1 100 ? 9.775 -4.638 -26.730 1.00 95.31 100 LYS A O 1
ATOM 781 N N . ARG A 1 101 ? 10.027 -4.156 -24.541 1.00 96.69 101 ARG A N 1
ATOM 782 C CA . ARG A 1 101 ? 10.673 -5.401 -24.126 1.00 96.69 101 ARG A CA 1
ATOM 783 C C . ARG A 1 101 ? 9.700 -6.404 -23.514 1.00 96.69 101 ARG A C 1
ATOM 785 O O . ARG A 1 101 ? 10.118 -7.491 -23.141 1.00 96.69 101 ARG A O 1
ATOM 792 N N . TYR A 1 102 ? 8.406 -6.092 -23.408 1.00 95.62 102 TYR A N 1
ATOM 793 C CA . TYR A 1 102 ? 7.458 -6.963 -22.697 1.00 95.62 102 TYR A CA 1
ATOM 794 C C . TYR A 1 102 ? 7.228 -8.319 -23.367 1.00 95.62 102 TYR A C 1
ATOM 796 O O . TYR A 1 102 ? 6.892 -9.269 -22.671 1.00 95.62 102 TYR A O 1
ATOM 804 N N . CYS A 1 103 ? 7.511 -8.459 -24.665 1.00 96.00 103 CYS A N 1
ATOM 805 C CA . CYS A 1 103 ? 7.539 -9.771 -25.320 1.00 96.00 103 CYS A CA 1
ATOM 806 C C . CYS A 1 103 ? 8.604 -10.719 -24.730 1.00 96.00 103 CYS A C 1
ATOM 808 O O . CYS A 1 103 ? 8.472 -11.937 -24.821 1.00 96.00 103 CYS A O 1
ATOM 810 N N . GLU A 1 104 ? 9.644 -10.194 -24.071 1.00 96.56 104 GLU A N 1
ATOM 811 C CA . GLU A 1 104 ? 10.633 -11.002 -23.344 1.00 96.56 104 GLU A CA 1
ATOM 812 C C . GLU A 1 104 ? 10.021 -11.690 -22.102 1.00 96.56 104 GLU A C 1
ATOM 814 O O . GLU A 1 104 ? 10.607 -12.637 -21.571 1.00 96.56 104 GLU A O 1
ATOM 819 N N . LEU A 1 105 ? 8.833 -11.255 -21.654 1.00 95.19 105 LEU A N 1
ATOM 820 C CA . LEU A 1 105 ? 8.108 -11.815 -20.509 1.00 95.19 105 LEU A CA 1
ATOM 821 C C . LEU A 1 105 ? 7.106 -12.919 -20.892 1.00 95.19 105 LEU A C 1
ATOM 823 O O . LEU A 1 105 ? 6.611 -13.605 -20.000 1.00 95.19 105 LEU A O 1
ATOM 827 N N . ASP A 1 106 ? 6.830 -13.147 -22.184 1.00 91.62 106 ASP A N 1
ATOM 828 C CA . ASP A 1 106 ? 5.745 -14.032 -22.660 1.00 91.62 106 ASP A CA 1
ATOM 829 C C . ASP A 1 106 ? 5.824 -15.470 -22.110 1.00 91.62 106 ASP A C 1
ATOM 831 O O . ASP A 1 106 ? 4.806 -16.128 -21.908 1.00 91.62 106 ASP A O 1
ATOM 835 N N . ASN A 1 107 ? 7.035 -15.958 -21.821 1.00 92.50 107 ASN A N 1
ATOM 836 C CA . ASN A 1 107 ? 7.277 -17.295 -21.265 1.00 92.50 107 ASN A CA 1
ATOM 837 C C . ASN A 1 107 ? 7.766 -17.259 -19.805 1.00 92.50 107 ASN A C 1
ATOM 839 O O . ASN A 1 107 ? 8.430 -18.190 -19.344 1.00 92.50 107 ASN A O 1
ATOM 843 N N . LYS A 1 108 ? 7.485 -16.166 -19.085 1.00 96.62 108 LYS A N 1
ATOM 844 C CA . LYS A 1 108 ? 7.955 -15.891 -17.719 1.00 96.62 108 LYS A CA 1
ATOM 845 C C . LYS A 1 108 ? 6.766 -15.531 -16.811 1.00 96.62 108 LYS A C 1
ATOM 847 O O . LYS A 1 108 ? 6.614 -14.369 -16.436 1.00 96.62 108 LYS A O 1
ATOM 852 N N . PRO A 1 109 ? 5.910 -16.507 -16.448 1.00 95.25 109 PRO A N 1
ATOM 853 C CA . PRO A 1 109 ? 4.669 -16.239 -15.716 1.00 95.25 109 PRO A CA 1
ATOM 854 C C . PRO A 1 109 ? 4.901 -15.555 -14.362 1.00 95.25 109 PRO A C 1
ATOM 856 O O . PRO A 1 109 ? 4.154 -14.646 -14.013 1.00 95.25 109 PRO A O 1
ATOM 859 N N . ASP A 1 110 ? 5.961 -15.925 -13.640 1.00 96.25 110 ASP A N 1
ATOM 860 C CA . ASP A 1 110 ? 6.289 -15.312 -12.348 1.00 96.25 110 ASP A CA 1
ATOM 861 C C . ASP A 1 110 ? 6.704 -13.839 -12.502 1.00 96.25 110 ASP A C 1
ATOM 863 O O . ASP A 1 110 ? 6.250 -12.981 -11.750 1.00 96.25 110 ASP A O 1
ATOM 867 N N . ALA A 1 111 ? 7.493 -13.518 -13.533 1.00 96.88 111 ALA A N 1
ATOM 868 C CA . ALA A 1 111 ? 7.888 -12.141 -13.829 1.00 96.88 111 ALA A CA 1
ATOM 869 C C . ALA A 1 111 ? 6.692 -11.283 -14.276 1.00 96.88 111 ALA A C 1
ATOM 871 O O . ALA A 1 111 ? 6.598 -10.111 -13.913 1.00 96.88 111 ALA A O 1
ATOM 872 N N . LEU A 1 112 ? 5.756 -11.862 -15.039 1.00 96.19 112 LEU A N 1
ATOM 873 C CA . LEU A 1 112 ? 4.495 -11.201 -15.386 1.00 96.19 112 LEU A CA 1
ATOM 874 C C . LEU A 1 112 ? 3.639 -10.932 -14.142 1.00 96.19 112 LEU A C 1
ATOM 876 O O . LEU A 1 112 ? 3.079 -9.846 -14.020 1.00 96.19 112 LEU A O 1
ATOM 880 N N . ALA A 1 113 ? 3.551 -11.888 -13.213 1.00 96.44 113 ALA A N 1
ATOM 881 C CA . ALA A 1 113 ? 2.813 -11.716 -11.963 1.00 96.44 113 ALA A CA 1
ATOM 882 C C . ALA A 1 113 ? 3.413 -10.602 -11.086 1.00 96.44 113 ALA A C 1
ATOM 884 O O . ALA A 1 113 ? 2.669 -9.759 -10.576 1.00 96.44 113 ALA A O 1
ATOM 885 N N . ASP A 1 114 ? 4.744 -10.544 -10.969 1.00 97.06 114 ASP A N 1
ATOM 886 C CA . ASP A 1 114 ? 5.441 -9.446 -10.288 1.00 97.06 114 ASP A CA 1
ATOM 887 C C . ASP A 1 114 ? 5.128 -8.100 -10.960 1.00 97.06 114 ASP A C 1
ATOM 889 O O . ASP A 1 114 ? 4.754 -7.131 -10.296 1.00 97.06 114 ASP A O 1
ATOM 893 N N . PHE A 1 115 ? 5.200 -8.047 -12.293 1.00 96.56 115 PHE A N 1
ATOM 894 C CA . PHE A 1 115 ? 4.930 -6.824 -13.040 1.00 96.56 115 PHE A CA 1
ATOM 895 C C . PHE A 1 115 ? 3.481 -6.338 -12.884 1.00 96.56 115 PHE A C 1
ATOM 897 O O . PHE A 1 115 ? 3.246 -5.156 -12.626 1.00 96.56 115 PHE A O 1
ATOM 904 N N . TYR A 1 116 ? 2.498 -7.240 -12.964 1.00 95.44 116 TYR A N 1
ATOM 905 C CA . TYR A 1 116 ? 1.098 -6.895 -12.707 1.00 95.44 116 TYR A CA 1
ATOM 906 C C . TYR A 1 116 ? 0.864 -6.442 -11.269 1.00 95.44 116 TYR A C 1
ATOM 908 O O . TYR A 1 116 ? 0.072 -5.527 -11.049 1.00 95.44 116 TYR A O 1
ATOM 916 N N . THR A 1 117 ? 1.579 -7.023 -10.304 1.00 95.94 117 THR A N 1
ATOM 917 C CA . THR A 1 117 ? 1.540 -6.568 -8.910 1.00 95.94 117 THR A CA 1
ATOM 918 C C . THR A 1 117 ? 2.004 -5.115 -8.805 1.00 95.94 117 THR A C 1
ATOM 920 O O . THR A 1 117 ? 1.344 -4.309 -8.153 1.00 95.94 117 THR A O 1
ATOM 923 N N . PHE A 1 118 ? 3.083 -4.738 -9.496 1.00 97.25 118 PHE A N 1
ATOM 924 C CA . PHE A 1 118 ? 3.563 -3.353 -9.509 1.00 97.25 118 PHE A CA 1
ATOM 925 C C . PHE A 1 118 ? 2.557 -2.395 -10.150 1.00 97.25 118 PHE A C 1
ATOM 927 O O . PHE A 1 118 ? 2.227 -1.369 -9.556 1.00 97.25 118 PHE A O 1
ATOM 934 N N . LEU A 1 119 ? 2.002 -2.751 -11.312 1.00 95.94 119 LEU A N 1
ATOM 935 C CA . LEU A 1 119 ? 0.971 -1.940 -11.968 1.00 95.94 119 LEU A CA 1
ATOM 936 C C . LEU A 1 119 ? -0.280 -1.773 -11.096 1.00 95.94 119 LEU A C 1
ATOM 938 O O . LEU A 1 119 ? -0.837 -0.678 -11.029 1.00 95.94 119 LEU A O 1
ATOM 942 N N . PHE A 1 120 ? -0.686 -2.832 -10.392 1.00 95.81 120 PHE A N 1
ATOM 943 C CA . PHE A 1 120 ? -1.797 -2.785 -9.447 1.00 95.81 120 PHE A CA 1
ATOM 944 C C . PHE A 1 120 ? -1.529 -1.808 -8.295 1.00 95.81 120 PHE A C 1
ATOM 946 O O . PHE A 1 120 ? -2.404 -1.020 -7.949 1.00 95.81 120 PHE A O 1
ATOM 953 N N . ILE A 1 121 ? -0.313 -1.801 -7.735 1.00 96.62 121 ILE A N 1
ATOM 954 C CA . ILE A 1 121 ? 0.073 -0.858 -6.671 1.00 96.62 121 ILE A CA 1
ATOM 955 C C . ILE A 1 121 ? 0.015 0.589 -7.164 1.00 96.62 121 ILE A C 1
ATOM 957 O O . ILE A 1 121 ? -0.423 1.471 -6.431 1.00 96.62 121 ILE A O 1
ATOM 961 N N . TYR A 1 122 ? 0.476 0.860 -8.386 1.00 96.75 122 TYR A N 1
ATOM 962 C CA . TYR A 1 122 ? 0.521 2.228 -8.905 1.00 96.75 122 TYR A CA 1
ATOM 963 C C . TYR A 1 122 ? -0.867 2.797 -9.214 1.00 96.75 122 TYR A C 1
ATOM 965 O O . TYR A 1 122 ? -1.001 4.020 -9.275 1.00 96.75 122 TYR A O 1
ATOM 973 N N . ASP A 1 123 ? -1.867 1.928 -9.414 1.00 95.75 123 ASP A N 1
ATOM 974 C CA . ASP A 1 123 ? -3.253 2.271 -9.771 1.00 95.75 123 ASP A CA 1
ATOM 975 C C . ASP A 1 123 ? -3.333 3.271 -10.937 1.00 95.75 123 ASP A C 1
ATOM 977 O O . ASP A 1 123 ? -4.095 4.240 -10.951 1.00 95.75 123 ASP A O 1
ATOM 981 N N . ARG A 1 124 ? -2.464 3.058 -11.928 1.00 95.38 124 ARG A N 1
ATOM 982 C CA . ARG A 1 124 ? -2.392 3.834 -13.166 1.00 95.38 124 ARG A CA 1
ATOM 983 C C . ARG A 1 124 ? -2.273 2.881 -14.340 1.00 95.38 124 ARG A C 1
ATOM 985 O O . ARG A 1 124 ? -1.644 1.829 -14.233 1.00 95.38 124 ARG A O 1
ATOM 992 N N . SER A 1 125 ? -2.855 3.266 -15.474 1.00 95.00 125 SER A N 1
ATOM 993 C CA . SER A 1 125 ? -2.690 2.482 -16.693 1.00 95.00 125 SER A CA 1
ATOM 994 C C . SER A 1 125 ? -1.223 2.483 -17.132 1.00 95.00 125 SER A C 1
ATOM 996 O O . SER A 1 125 ? -0.474 3.436 -16.890 1.00 95.00 125 SER A O 1
ATOM 998 N N . LEU A 1 126 ? -0.811 1.404 -17.796 1.00 94.75 126 LEU A N 1
ATOM 999 C CA . LEU A 1 126 ? 0.537 1.288 -18.337 1.00 94.75 126 LEU A CA 1
ATOM 1000 C C . LEU A 1 126 ? 0.857 2.426 -19.317 1.00 94.75 126 LEU A C 1
ATOM 1002 O O . LEU A 1 126 ? 1.952 2.983 -19.266 1.00 94.75 126 LEU A O 1
ATOM 1006 N N . ASP A 1 127 ? -0.098 2.793 -20.172 1.00 95.88 127 ASP A N 1
ATOM 1007 C CA . ASP A 1 127 ? 0.074 3.864 -21.155 1.00 95.88 127 ASP A CA 1
ATOM 1008 C C . ASP A 1 127 ? 0.290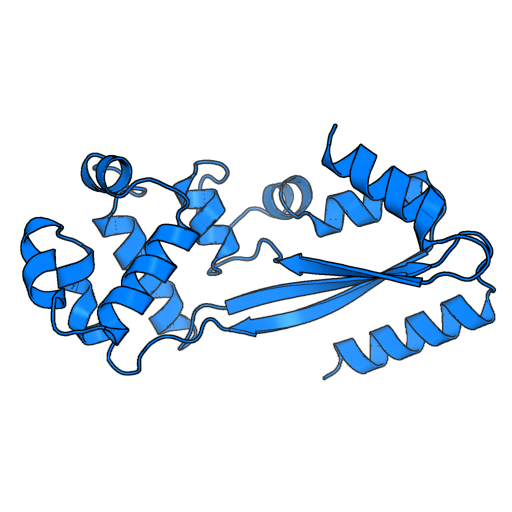 5.221 -20.475 1.00 95.88 127 ASP A C 1
ATOM 1010 O O . ASP A 1 127 ? 1.188 5.971 -20.872 1.00 95.88 127 ASP A O 1
ATOM 1014 N N . ASP A 1 128 ? -0.463 5.514 -19.407 1.00 96.50 128 ASP A N 1
ATOM 1015 C CA . ASP A 1 128 ? -0.289 6.743 -18.627 1.00 96.50 128 ASP A CA 1
ATOM 1016 C C . ASP A 1 128 ? 1.090 6.793 -17.971 1.00 96.50 128 ASP A C 1
ATOM 1018 O O . ASP A 1 128 ? 1.750 7.833 -17.986 1.00 96.50 128 ASP A O 1
ATOM 1022 N N . LEU A 1 129 ? 1.528 5.677 -17.383 1.00 97.31 129 LEU A N 1
ATOM 1023 C CA . LEU A 1 129 ? 2.844 5.571 -16.757 1.00 97.31 129 LEU A CA 1
ATOM 1024 C C . LEU A 1 129 ? 3.962 5.708 -17.793 1.00 97.31 129 LEU A C 1
ATOM 1026 O O . LEU A 1 129 ? 4.955 6.386 -17.536 1.00 97.31 129 LEU A O 1
ATOM 1030 N N . TYR A 1 130 ? 3.821 5.086 -18.963 1.00 97.12 130 TYR A N 1
ATOM 1031 C CA . TYR A 1 130 ? 4.844 5.120 -20.004 1.00 97.12 130 TYR A CA 1
ATOM 1032 C C . TYR A 1 130 ? 4.971 6.499 -20.661 1.00 97.12 130 TYR A C 1
ATOM 1034 O O . TYR A 1 130 ? 6.087 6.948 -20.955 1.00 97.12 130 TYR A O 1
ATOM 1042 N N . CYS A 1 131 ? 3.850 7.184 -20.890 1.00 97.00 131 CYS A N 1
ATOM 1043 C CA . CYS A 1 131 ? 3.835 8.532 -21.458 1.00 97.00 131 CYS A CA 1
ATOM 1044 C C . CYS A 1 131 ? 4.369 9.587 -20.477 1.00 97.00 131 CYS A C 1
ATOM 1046 O O . CYS A 1 131 ? 4.968 10.575 -20.906 1.00 97.00 131 CYS A O 1
ATOM 1048 N N . ASP A 1 132 ? 4.199 9.369 -19.173 1.00 97.12 132 ASP A N 1
ATOM 1049 C CA . ASP A 1 132 ? 4.695 10.245 -18.117 1.00 97.12 132 ASP A CA 1
ATOM 1050 C C . ASP A 1 132 ? 6.229 10.167 -18.004 1.00 97.12 132 ASP A C 1
ATOM 1052 O O . ASP A 1 132 ? 6.810 9.125 -17.709 1.00 97.12 132 ASP A O 1
ATOM 1056 N N . LYS A 1 133 ? 6.911 11.287 -18.275 1.00 95.38 133 LYS A N 1
ATOM 1057 C CA . LYS A 1 133 ? 8.381 11.408 -18.190 1.00 95.38 133 LYS A CA 1
ATOM 1058 C C . LYS A 1 133 ? 8.856 12.067 -16.894 1.00 95.38 133 LYS A C 1
ATOM 1060 O O . LYS A 1 133 ? 10.034 12.393 -16.769 1.00 95.38 133 LYS A O 1
ATOM 1065 N N . SER A 1 134 ? 7.945 12.306 -15.952 1.00 96.56 134 SER A N 1
ATOM 1066 C CA . SER A 1 134 ? 8.276 12.839 -14.634 1.00 96.56 134 SER A CA 1
ATOM 1067 C C . SER A 1 134 ? 8.810 11.743 -13.703 1.00 96.56 134 SER A C 1
ATOM 1069 O O . SER A 1 134 ? 8.893 10.568 -14.060 1.00 96.56 134 SER A O 1
ATOM 1071 N N . SER A 1 135 ? 9.103 12.116 -12.457 1.00 96.44 135 SER A N 1
ATOM 1072 C CA . SER A 1 135 ? 9.459 11.178 -11.387 1.00 96.44 135 SER A CA 1
ATOM 1073 C C . SER A 1 135 ? 8.327 10.215 -10.987 1.00 96.44 135 SER A C 1
ATOM 1075 O O . SER A 1 135 ? 8.549 9.341 -10.156 1.00 96.44 135 SER A O 1
ATOM 1077 N N . ARG A 1 136 ? 7.121 10.368 -11.558 1.00 96.56 136 ARG A N 1
ATOM 1078 C CA . ARG A 1 136 ? 5.969 9.463 -11.386 1.00 96.56 136 ARG A CA 1
ATOM 1079 C C . ARG A 1 136 ? 5.710 8.570 -12.605 1.00 96.56 136 ARG A C 1
ATOM 1081 O O . ARG A 1 136 ? 4.732 7.826 -12.613 1.00 96.56 136 ARG A O 1
ATOM 1088 N N . GLY A 1 137 ? 6.555 8.658 -13.631 1.00 97.94 137 GLY A N 1
ATOM 1089 C CA . GLY A 1 137 ? 6.492 7.800 -14.810 1.00 97.94 137 GLY A CA 1
ATOM 1090 C C . GLY A 1 137 ? 6.952 6.370 -14.544 1.00 97.94 137 GLY A C 1
ATOM 1091 O O . GLY A 1 137 ? 7.591 6.093 -13.530 1.00 97.94 137 GLY A O 1
ATOM 1092 N N . LEU A 1 138 ? 6.680 5.473 -15.494 1.00 98.25 138 LEU A N 1
ATOM 1093 C CA . LEU A 1 138 ? 6.942 4.031 -15.400 1.00 98.25 138 LEU A CA 1
ATOM 1094 C C . LEU A 1 138 ? 8.362 3.720 -14.918 1.00 98.25 138 LEU A C 1
ATOM 1096 O O . LEU A 1 138 ? 8.532 3.027 -13.922 1.00 98.25 138 LEU A O 1
ATOM 1100 N N . SER A 1 139 ? 9.379 4.264 -15.595 1.00 98.00 139 SER A N 1
ATOM 1101 C CA . SER A 1 139 ? 10.781 3.986 -15.259 1.00 98.00 139 SER A CA 1
ATOM 1102 C C . SER A 1 139 ? 11.106 4.372 -13.817 1.00 98.00 139 SER A C 1
ATOM 1104 O O . SER A 1 139 ? 11.689 3.576 -13.090 1.00 98.00 139 SER A O 1
ATOM 1106 N N . ALA A 1 140 ? 10.700 5.575 -13.400 1.00 98.06 140 ALA A N 1
ATOM 1107 C CA . ALA A 1 140 ? 10.963 6.076 -12.057 1.00 98.06 140 ALA A CA 1
ATOM 1108 C C . ALA A 1 140 ? 10.183 5.290 -10.994 1.00 98.06 140 ALA A C 1
ATOM 1110 O O . ALA A 1 140 ? 10.724 4.986 -9.938 1.00 98.06 140 ALA A O 1
ATOM 1111 N N . MET A 1 141 ? 8.931 4.917 -11.273 1.00 98.12 141 MET A N 1
ATOM 1112 C CA . MET A 1 141 ? 8.116 4.112 -10.359 1.00 98.12 141 MET A CA 1
ATOM 1113 C C . MET A 1 141 ? 8.682 2.705 -10.161 1.00 98.12 141 MET A C 1
ATOM 1115 O O . MET A 1 141 ? 8.715 2.225 -9.025 1.00 98.12 141 MET A O 1
ATOM 1119 N N . ILE A 1 142 ? 9.176 2.075 -11.231 1.00 98.38 142 ILE A N 1
ATOM 1120 C CA . ILE A 1 142 ? 9.885 0.799 -11.130 1.00 98.38 142 ILE A CA 1
ATOM 1121 C C . ILE A 1 142 ? 11.164 0.975 -10.308 1.00 98.38 142 ILE A C 1
ATOM 1123 O O . ILE A 1 142 ? 11.366 0.217 -9.365 1.00 98.38 142 ILE A O 1
ATOM 1127 N N . ASP A 1 143 ? 11.987 1.991 -10.589 1.00 98.19 143 ASP A N 1
ATOM 1128 C CA . ASP A 1 143 ? 13.207 2.247 -9.812 1.00 98.19 143 ASP A CA 1
ATOM 1129 C C . ASP A 1 143 ? 12.897 2.428 -8.314 1.00 98.19 143 ASP A C 1
ATOM 1131 O O . ASP A 1 143 ? 13.443 1.692 -7.497 1.00 98.19 143 ASP A O 1
ATOM 1135 N N . ASN A 1 144 ? 11.917 3.269 -7.970 1.00 97.75 144 ASN A N 1
ATOM 1136 C CA . ASN A 1 144 ? 11.448 3.463 -6.593 1.00 97.75 144 ASN A CA 1
ATOM 1137 C C . ASN A 1 144 ? 10.968 2.159 -5.929 1.00 97.75 144 ASN A C 1
ATOM 1139 O O . ASN A 1 144 ? 11.143 1.956 -4.730 1.00 97.75 144 ASN A O 1
ATOM 1143 N N . THR A 1 145 ? 10.323 1.276 -6.694 1.00 97.75 145 THR A N 1
ATOM 1144 C CA . THR A 1 145 ? 9.838 -0.014 -6.180 1.00 97.75 145 THR A CA 1
ATOM 1145 C C . THR A 1 145 ? 11.002 -0.942 -5.865 1.00 97.75 145 THR A C 1
ATOM 1147 O O . THR A 1 145 ? 11.007 -1.578 -4.813 1.00 97.75 145 THR A O 1
ATOM 1150 N N . PHE A 1 146 ? 12.016 -0.978 -6.730 1.00 97.88 146 PHE A N 1
ATOM 1151 C CA . PHE A 1 146 ? 13.236 -1.735 -6.469 1.00 97.88 146 PHE A CA 1
ATOM 1152 C C . PHE A 1 146 ? 14.047 -1.155 -5.314 1.00 97.88 146 PHE A C 1
ATOM 1154 O O . PHE A 1 146 ? 14.520 -1.934 -4.500 1.00 97.88 146 PHE A O 1
ATOM 1161 N N . ASP A 1 147 ? 14.113 0.167 -5.150 1.00 96.81 147 ASP A N 1
ATOM 1162 C CA . ASP A 1 147 ? 14.774 0.778 -3.989 1.00 96.81 147 ASP A CA 1
ATOM 1163 C C . ASP A 1 147 ? 14.125 0.325 -2.664 1.00 96.81 147 ASP A C 1
ATOM 1165 O O . ASP A 1 147 ? 14.813 0.066 -1.670 1.00 96.81 147 ASP A O 1
ATOM 1169 N N . ILE A 1 148 ? 12.794 0.168 -2.648 1.00 95.88 148 ILE A N 1
ATOM 1170 C CA . ILE A 1 148 ? 12.053 -0.377 -1.499 1.00 95.88 148 ILE A CA 1
ATOM 1171 C C . ILE A 1 148 ? 12.376 -1.858 -1.281 1.00 95.88 148 ILE A C 1
ATOM 1173 O O . ILE A 1 148 ? 12.607 -2.257 -0.136 1.00 95.88 148 ILE A O 1
ATOM 1177 N N . ILE A 1 149 ? 12.388 -2.663 -2.351 1.00 95.50 149 ILE A N 1
ATOM 1178 C CA . ILE A 1 149 ? 12.734 -4.091 -2.290 1.00 95.50 149 ILE A CA 1
ATOM 1179 C C . ILE A 1 149 ? 14.163 -4.261 -1.767 1.00 95.50 149 ILE A C 1
ATOM 1181 O O . ILE A 1 149 ? 14.377 -5.057 -0.861 1.00 95.50 149 ILE A O 1
ATOM 1185 N N . ASP A 1 150 ? 15.119 -3.490 -2.276 1.00 94.50 150 ASP A N 1
ATOM 1186 C CA . ASP A 1 150 ? 16.532 -3.568 -1.901 1.00 94.50 150 ASP A CA 1
ATOM 1187 C C . ASP A 1 150 ? 16.749 -3.163 -0.438 1.00 94.50 150 ASP A C 1
ATOM 1189 O O . ASP A 1 150 ? 17.556 -3.766 0.267 1.00 94.50 150 ASP A O 1
ATOM 1193 N N . SER A 1 151 ? 15.983 -2.182 0.048 1.00 91.94 151 SER A N 1
ATOM 1194 C CA . SER A 1 151 ? 16.080 -1.714 1.435 1.00 91.94 151 SER A CA 1
ATOM 1195 C C . SER A 1 151 ? 15.448 -2.676 2.448 1.00 91.94 151 SER A C 1
ATOM 1197 O O . SER A 1 151 ? 15.904 -2.748 3.587 1.00 91.94 151 SER A O 1
ATOM 1199 N N . ASN A 1 152 ? 14.393 -3.402 2.063 1.00 87.50 152 ASN A N 1
ATOM 1200 C CA . ASN A 1 152 ? 13.566 -4.193 2.987 1.00 87.50 152 ASN A CA 1
ATOM 1201 C C . ASN A 1 152 ? 13.544 -5.700 2.671 1.00 87.50 152 ASN A C 1
ATOM 1203 O O . ASN A 1 152 ? 12.795 -6.453 3.295 1.00 87.50 152 ASN A O 1
ATOM 1207 N N . ASN A 1 153 ? 14.308 -6.152 1.674 1.00 87.19 153 ASN A N 1
ATOM 1208 C CA . ASN A 1 153 ? 14.227 -7.458 0.995 1.00 87.19 153 ASN A CA 1
ATOM 1209 C C . ASN A 1 153 ? 12.888 -7.764 0.289 1.00 87.19 153 ASN A C 1
ATOM 1211 O O . ASN A 1 153 ? 12.831 -8.639 -0.574 1.00 87.19 153 ASN A O 1
ATOM 1215 N N . ARG A 1 154 ? 11.792 -7.103 0.675 1.00 90.75 154 ARG A N 1
ATOM 1216 C CA . ARG A 1 154 ? 10.422 -7.272 0.165 1.00 90.75 154 ARG A CA 1
ATOM 1217 C C . ARG A 1 154 ? 9.683 -5.942 0.261 1.00 90.75 154 ARG A C 1
ATOM 1219 O O . ARG A 1 154 ? 10.112 -5.056 0.988 1.00 90.75 154 ARG A O 1
ATOM 1226 N N . ILE A 1 155 ? 8.534 -5.809 -0.396 1.00 95.31 155 ILE A N 1
ATOM 1227 C CA . ILE A 1 155 ? 7.688 -4.620 -0.219 1.00 95.31 155 ILE A CA 1
ATOM 1228 C C . ILE A 1 155 ? 6.813 -4.811 1.031 1.00 95.31 155 ILE A C 1
ATOM 1230 O O . ILE A 1 155 ? 6.003 -5.745 1.053 1.00 95.31 155 ILE A O 1
ATOM 1234 N N . PRO A 1 156 ? 6.938 -3.956 2.061 1.00 95.25 156 PRO A N 1
ATOM 1235 C CA . PRO A 1 156 ? 6.120 -4.058 3.259 1.00 95.25 156 PRO A CA 1
ATOM 1236 C C . PRO A 1 156 ? 4.676 -3.584 3.023 1.00 95.25 156 PRO A C 1
ATOM 1238 O O . PRO A 1 156 ? 4.380 -2.645 2.270 1.00 95.25 156 PRO A O 1
ATOM 1241 N N . ILE A 1 157 ? 3.770 -4.251 3.727 1.00 94.19 157 ILE A N 1
ATOM 1242 C CA . ILE A 1 157 ? 2.348 -3.953 3.850 1.00 94.19 157 ILE A CA 1
ATOM 1243 C C . ILE A 1 157 ? 2.079 -3.739 5.344 1.00 94.19 157 ILE A C 1
ATOM 1245 O O . ILE A 1 157 ? 1.579 -4.652 6.010 1.00 94.19 157 ILE A O 1
ATOM 1249 N N . PRO A 1 158 ? 2.457 -2.575 5.904 1.00 93.06 158 PRO A N 1
ATOM 1250 C CA . PRO A 1 158 ? 2.046 -2.253 7.255 1.00 93.06 158 PRO A CA 1
ATOM 1251 C C . PRO A 1 158 ? 0.535 -2.088 7.251 1.00 93.06 158 PRO A C 1
ATOM 1253 O O . PRO A 1 158 ? -0.052 -1.472 6.352 1.00 93.06 158 PRO A O 1
ATOM 1256 N N . GLY A 1 159 ? -0.094 -2.677 8.246 1.00 92.56 159 GLY A N 1
ATOM 1257 C CA . GLY A 1 159 ? -1.520 -2.617 8.422 1.00 92.56 159 GLY A CA 1
ATOM 1258 C C . GLY A 1 159 ? -1.893 -2.542 9.883 1.00 92.56 159 GLY A C 1
ATOM 1259 O O . GLY A 1 159 ? -1.065 -2.642 10.787 1.00 92.56 159 GLY A O 1
ATOM 1260 N N . VAL A 1 160 ? -3.179 -2.340 10.090 1.00 92.75 160 VAL A N 1
ATOM 1261 C CA . VAL A 1 160 ? -3.791 -2.303 11.404 1.00 92.75 160 VAL A CA 1
ATOM 1262 C C . VAL A 1 160 ? -5.092 -3.081 11.350 1.00 92.75 160 VAL A C 1
ATOM 1264 O O . VAL A 1 160 ? -5.886 -2.937 10.411 1.00 92.75 160 VAL A O 1
ATOM 1267 N N . LEU A 1 161 ? -5.282 -3.945 12.341 1.00 93.00 161 LEU A N 1
ATOM 1268 C CA . LEU A 1 161 ? -6.578 -4.523 12.648 1.00 93.00 161 LEU A CA 1
ATOM 1269 C C . LEU A 1 161 ? -7.250 -3.618 13.674 1.00 93.00 161 LEU A C 1
ATOM 1271 O O . LEU A 1 161 ? -6.734 -3.447 14.774 1.00 93.00 161 LEU A O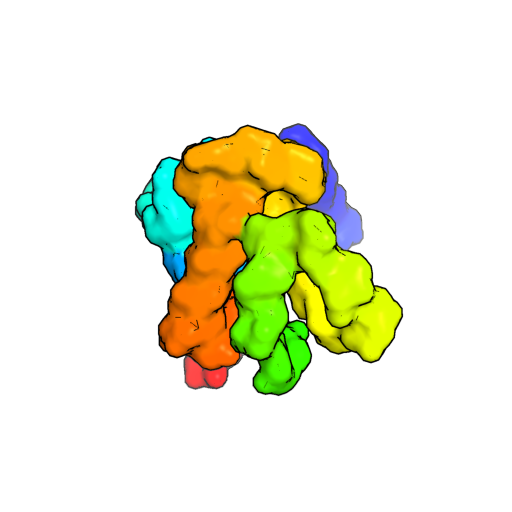 1
ATOM 1275 N N . GLN A 1 162 ? -8.383 -3.035 13.306 1.00 91.38 162 GLN A N 1
ATOM 1276 C CA . GLN A 1 162 ? -9.184 -2.209 14.195 1.00 91.38 162 GLN A CA 1
ATOM 1277 C C . GLN A 1 162 ? -10.324 -3.036 14.766 1.00 91.38 162 GLN A C 1
ATOM 1279 O O . GLN A 1 162 ? -11.211 -3.476 14.029 1.00 91.38 162 GLN A O 1
ATOM 1284 N N . VAL A 1 163 ? -10.280 -3.256 16.076 1.00 91.19 163 VAL A N 1
ATOM 1285 C CA . VAL A 1 163 ? -11.319 -3.948 16.835 1.00 91.19 163 VAL A CA 1
ATOM 1286 C C . VAL A 1 163 ? -12.279 -2.903 17.379 1.00 91.19 163 VAL A C 1
ATOM 1288 O O . VAL A 1 163 ? -11.915 -2.099 18.234 1.00 91.19 163 VAL A O 1
ATOM 1291 N N . ILE A 1 164 ? -13.508 -2.912 16.876 1.00 89.56 164 ILE A N 1
ATOM 1292 C CA . ILE A 1 164 ? -14.562 -1.980 17.263 1.00 89.56 164 ILE A CA 1
ATOM 1293 C C . ILE A 1 164 ? -15.577 -2.740 18.107 1.00 89.56 164 ILE A C 1
ATOM 1295 O O . ILE A 1 164 ? -16.159 -3.732 17.660 1.00 89.56 164 ILE A O 1
ATOM 1299 N N . LEU A 1 165 ? -15.802 -2.256 19.324 1.00 87.69 165 LEU A N 1
ATOM 1300 C CA . LEU A 1 165 ? -16.798 -2.804 20.234 1.00 87.69 165 LEU A CA 1
ATOM 1301 C C . LEU A 1 165 ? -18.080 -1.981 20.185 1.00 87.69 165 LEU A C 1
ATOM 1303 O O . LEU A 1 165 ? -18.053 -0.749 20.092 1.00 87.69 165 LEU A O 1
ATOM 1307 N N . ASN A 1 166 ? -19.212 -2.672 20.314 1.00 83.19 166 ASN A N 1
ATOM 1308 C CA . ASN A 1 166 ? -20.507 -2.031 20.487 1.00 83.19 166 ASN A CA 1
ATOM 1309 C C . ASN A 1 166 ? -20.505 -1.051 21.678 1.00 83.19 166 ASN A C 1
ATOM 1311 O O . ASN A 1 166 ? -19.831 -1.245 22.691 1.00 83.19 166 ASN A O 1
ATOM 1315 N N . ARG A 1 167 ? -21.352 -0.019 21.600 1.00 79.69 167 ARG A N 1
ATOM 1316 C CA . ARG A 1 167 ? -21.521 0.996 22.646 1.00 79.69 167 ARG A CA 1
ATOM 1317 C C . ARG A 1 167 ? -21.956 0.397 23.993 1.00 79.69 167 ARG A C 1
ATOM 1319 O O . ARG A 1 167 ? -21.648 0.976 25.032 1.00 79.69 167 ARG A O 1
ATOM 1326 N N . ALA A 1 168 ? -22.652 -0.745 23.978 1.00 81.94 168 ALA A N 1
ATOM 1327 C CA . ALA A 1 168 ? -23.083 -1.456 25.183 1.00 81.94 168 ALA A CA 1
ATOM 1328 C C . ALA A 1 168 ? -22.036 -2.433 25.754 1.00 81.94 168 ALA A C 1
ATOM 1330 O O . ALA A 1 168 ? -22.315 -3.054 26.778 1.00 81.94 168 ALA A O 1
ATOM 1331 N N . ALA A 1 169 ? -20.858 -2.571 25.130 1.00 83.94 169 ALA A N 1
ATOM 1332 C CA . ALA A 1 169 ? -19.788 -3.428 25.640 1.00 83.94 169 ALA A CA 1
ATOM 1333 C C . ALA A 1 169 ? -19.393 -3.022 27.067 1.00 83.94 169 ALA A C 1
ATOM 1335 O O . ALA A 1 169 ? -19.266 -1.826 27.377 1.00 83.94 169 ALA A O 1
ATOM 1336 N N . SER A 1 170 ? -19.207 -4.021 27.931 1.00 85.44 170 SER A N 1
ATOM 1337 C CA . SER A 1 170 ? -18.917 -3.795 29.344 1.00 85.44 170 SER A CA 1
ATOM 1338 C C . SER A 1 170 ? -17.504 -3.234 29.550 1.00 85.44 170 SER A C 1
ATOM 1340 O O . SER A 1 170 ? -16.662 -3.242 28.649 1.00 85.44 170 SER A O 1
ATOM 1342 N N . VAL A 1 171 ? -17.233 -2.708 30.748 1.00 88.31 171 VAL A N 1
ATOM 1343 C CA . VAL A 1 171 ? -15.876 -2.268 31.119 1.00 88.31 171 VAL A CA 1
ATOM 1344 C C . VAL A 1 171 ? -14.902 -3.449 31.103 1.00 88.31 171 VAL A C 1
ATOM 1346 O O . VAL A 1 171 ? -13.765 -3.287 30.661 1.00 88.31 171 VAL A O 1
ATOM 1349 N N . ASP A 1 172 ? -15.363 -4.631 31.513 1.00 89.75 172 ASP A N 1
ATOM 1350 C CA . ASP A 1 172 ? -14.559 -5.852 31.522 1.00 89.75 172 ASP A CA 1
ATOM 1351 C C . ASP A 1 172 ? -14.211 -6.283 30.090 1.00 89.75 172 ASP A C 1
ATOM 1353 O O . ASP A 1 172 ? -13.046 -6.543 29.804 1.00 89.75 172 ASP A O 1
ATOM 1357 N N . ASP A 1 173 ? -15.171 -6.244 29.155 1.00 87.25 173 ASP A N 1
ATOM 1358 C CA . ASP A 1 173 ? -14.912 -6.541 27.735 1.00 87.25 173 ASP A CA 1
ATOM 1359 C C . ASP A 1 173 ? -13.868 -5.590 27.143 1.00 87.25 173 ASP A C 1
ATOM 1361 O O . ASP A 1 173 ? -12.935 -6.019 26.467 1.00 87.25 173 ASP A O 1
ATOM 1365 N N . LYS A 1 174 ? -13.999 -4.288 27.429 1.00 89.25 174 LYS A N 1
ATOM 1366 C CA . LYS A 1 174 ? -13.047 -3.269 26.963 1.00 89.25 174 LYS A CA 1
ATOM 1367 C C . LYS A 1 174 ? -11.648 -3.509 27.519 1.00 89.25 174 LYS A C 1
ATOM 1369 O O . LYS A 1 174 ? -10.681 -3.352 26.785 1.00 89.25 174 LYS A O 1
ATOM 1374 N N . THR A 1 175 ? -11.553 -3.892 28.791 1.00 90.75 175 THR A N 1
ATOM 1375 C CA . THR A 1 175 ? -10.275 -4.179 29.457 1.00 90.75 175 THR A CA 1
ATOM 1376 C C . THR A 1 175 ? -9.625 -5.428 28.869 1.00 90.75 175 THR A C 1
ATOM 1378 O O . THR A 1 175 ? -8.465 -5.376 28.478 1.00 90.75 175 THR A O 1
ATOM 1381 N N . ASN A 1 176 ? -10.388 -6.511 28.704 1.00 90.00 176 ASN A N 1
ATOM 1382 C CA . ASN A 1 176 ? -9.894 -7.761 28.125 1.00 90.00 176 ASN A CA 1
ATOM 1383 C C . ASN A 1 176 ? -9.389 -7.569 26.688 1.00 90.00 176 ASN A C 1
ATOM 1385 O O . ASN A 1 176 ? -8.354 -8.115 26.310 1.00 90.00 176 ASN A O 1
ATOM 1389 N N . VAL A 1 177 ? -10.113 -6.788 25.877 1.00 89.38 177 VAL A N 1
ATOM 1390 C CA . VAL A 1 177 ? -9.698 -6.489 24.500 1.00 89.38 177 VAL A CA 1
ATOM 1391 C C . VAL A 1 177 ? -8.450 -5.608 24.482 1.00 89.38 177 VAL A C 1
ATOM 1393 O O . VAL A 1 177 ? -7.541 -5.894 23.713 1.00 89.38 177 VAL A O 1
ATOM 1396 N N . ASP A 1 178 ? -8.363 -4.583 25.334 1.00 89.94 178 ASP A N 1
ATOM 1397 C CA . ASP A 1 178 ? -7.168 -3.735 25.451 1.00 89.94 178 ASP A CA 1
ATOM 1398 C C . ASP A 1 178 ? -5.924 -4.538 25.872 1.00 89.94 178 ASP A C 1
ATOM 1400 O O . ASP A 1 178 ? -4.841 -4.359 25.313 1.00 89.94 178 ASP A O 1
ATOM 1404 N N . GLU A 1 179 ? -6.073 -5.469 26.817 1.00 91.94 179 GLU A N 1
ATOM 1405 C CA . GLU A 1 179 ? -5.001 -6.380 27.230 1.00 91.94 179 GLU A CA 1
ATOM 1406 C C . GLU A 1 179 ? -4.559 -7.300 26.087 1.00 91.94 179 GLU A C 1
ATOM 1408 O O . GLU A 1 179 ? -3.361 -7.388 25.807 1.00 91.94 179 GLU A O 1
ATOM 1413 N N . LEU A 1 180 ? -5.509 -7.911 25.370 1.00 89.62 180 LEU A N 1
ATOM 1414 C CA . LEU A 1 180 ? -5.215 -8.756 24.209 1.00 89.62 180 LEU A CA 1
ATOM 1415 C C . LEU A 1 180 ? -4.517 -7.970 23.090 1.00 89.62 180 LEU A C 1
ATOM 1417 O O . LEU A 1 180 ? -3.563 -8.453 22.486 1.00 89.62 180 LEU A O 1
ATOM 1421 N N . VAL A 1 181 ? -4.973 -6.746 22.815 1.00 88.31 181 VAL A N 1
ATOM 1422 C CA . VAL A 1 181 ? -4.367 -5.853 21.817 1.00 88.31 181 VAL A CA 1
ATOM 1423 C C . VAL A 1 181 ? -2.917 -5.553 22.185 1.00 88.31 181 VAL A C 1
ATOM 1425 O O . VAL A 1 181 ? -2.035 -5.643 21.331 1.00 88.31 181 VAL A O 1
ATOM 1428 N N . LYS A 1 182 ? -2.649 -5.248 23.459 1.00 88.06 182 LYS A N 1
ATOM 1429 C CA . LYS A 1 182 ? -1.288 -5.014 23.960 1.00 88.06 182 LYS A CA 1
ATOM 1430 C C . LYS A 1 182 ? -0.416 -6.260 23.870 1.00 88.06 182 LYS A C 1
ATOM 1432 O O . LYS A 1 182 ? 0.761 -6.134 23.551 1.00 88.06 182 LYS A O 1
ATOM 1437 N N . GLU A 1 183 ? -0.957 -7.443 24.146 1.00 89.38 183 GLU A N 1
ATOM 1438 C CA . GLU A 1 183 ? -0.226 -8.704 23.987 1.00 89.38 183 GLU A CA 1
ATOM 1439 C C . GLU A 1 183 ? 0.166 -8.925 22.521 1.00 89.38 183 GLU A C 1
ATOM 1441 O O . GLU A 1 183 ? 1.340 -9.134 22.220 1.00 89.38 183 GLU A O 1
ATOM 1446 N N . LEU A 1 184 ? -0.793 -8.786 21.602 1.00 85.31 184 LEU A N 1
ATOM 1447 C CA . LEU A 1 184 ? -0.579 -8.995 20.169 1.00 85.31 184 LEU A CA 1
ATOM 1448 C C . LEU A 1 184 ? 0.352 -7.953 19.539 1.00 85.31 184 LEU A C 1
ATOM 1450 O O . LEU A 1 184 ? 1.113 -8.295 18.644 1.00 85.31 184 LEU A O 1
ATOM 1454 N N . ALA A 1 185 ? 0.332 -6.705 20.010 1.00 78.00 185 ALA A N 1
ATOM 1455 C CA . ALA A 1 185 ? 1.218 -5.653 19.510 1.00 78.00 185 ALA A CA 1
ATOM 1456 C C . ALA A 1 185 ? 2.699 -5.847 19.903 1.00 78.00 185 ALA A C 1
ATOM 1458 O O . ALA A 1 185 ? 3.567 -5.170 19.353 1.00 78.00 185 ALA A O 1
ATOM 1459 N N . ASN A 1 186 ? 2.996 -6.738 20.858 1.00 73.06 186 ASN A N 1
ATOM 1460 C CA . ASN A 1 186 ? 4.356 -7.038 21.321 1.00 73.06 186 ASN A CA 1
ATOM 1461 C C . ASN A 1 186 ? 4.993 -8.262 20.625 1.00 73.06 186 ASN A C 1
ATOM 1463 O O . ASN A 1 186 ? 6.108 -8.650 20.992 1.00 73.06 186 ASN A O 1
ATOM 1467 N N . HIS A 1 187 ? 4.307 -8.866 19.651 1.00 57.00 187 HIS A N 1
ATOM 1468 C CA . HIS A 1 187 ? 4.745 -10.041 18.891 1.00 57.00 187 HIS A CA 1
ATOM 1469 C C . HIS A 1 187 ? 4.934 -9.726 17.405 1.00 57.00 187 HIS A C 1
ATOM 1471 O O . HIS A 1 187 ? 5.860 -10.330 16.816 1.00 57.00 187 HIS A O 1
#

Secondary structure (DSSP, 8-state):
-HHHHHHHHIIIIISSTT-EEEEEEE---TTSHHHHHHHHTTSSSSSS--HHHHHHH-HHHHHHHHHHHTT-EEEEEEEEEE----TTGGGGHHHHT-GGGGGGGTT-HHHHHHHHHHHHHHTS-HHHHHH--STTSHHHHHHHHHHHHHHHSS-EEEEEEEEEE-TT--HHHHHHHHHHHHHHTT-

Foldseek 3Di:
DVVVVVVVCCQVPQQPPWHKDKDKFFFQAALALQLLQCVLVVVAPDSHHDPVSRCVVGPVNVSVVVCVVVQWDKAKQKDKDFDDADPCLVVCLVVQLDPVNCVVCVVPVRNVVRSVVLCVSNVDDLVVQCVDPDCSHRNNSSVSNVVSCVVPVTHMGIMIIMIIHHNPDDPVNSVVVNVVSVVNNVD